Protein AF-B2TH58-F1 (afdb_monomer_lite)

Structure (mmCIF, N/CA/C/O backbone):
data_AF-B2TH58-F1
#
_entry.id   AF-B2TH58-F1
#
loop_
_atom_site.group_PDB
_atom_site.id
_atom_site.type_symbol
_atom_site.label_atom_id
_atom_site.label_alt_id
_atom_site.label_comp_id
_atom_site.label_asym_id
_atom_site.label_entity_id
_atom_site.label_seq_id
_atom_site.pdbx_PDB_ins_code
_atom_site.Cartn_x
_atom_site.Cartn_y
_atom_site.Cartn_z
_atom_site.occupancy
_atom_site.B_iso_or_equiv
_atom_site.auth_seq_id
_atom_site.auth_comp_id
_atom_site.auth_asym_id
_atom_site.auth_atom_id
_atom_site.pdbx_PDB_model_num
ATOM 1 N N . MET A 1 1 ? -13.893 -0.355 -0.386 1.00 67.88 1 MET A N 1
ATOM 2 C CA . MET A 1 1 ? -15.081 -0.091 0.463 1.00 67.88 1 MET A CA 1
ATOM 3 C C . MET A 1 1 ? -15.140 1.405 0.745 1.00 67.88 1 MET A C 1
ATOM 5 O O . MET A 1 1 ? -14.102 2.046 0.667 1.00 67.88 1 MET A O 1
ATOM 9 N N . CYS A 1 2 ? -16.317 1.979 1.006 1.00 90.00 2 CYS A N 1
ATOM 10 C CA . CYS A 1 2 ? -16.433 3.413 1.300 1.00 90.00 2 CYS A CA 1
ATOM 11 C C . CYS A 1 2 ? -16.198 3.707 2.792 1.00 90.00 2 CYS A C 1
ATOM 13 O O . CYS A 1 2 ? -16.324 2.813 3.634 1.00 90.00 2 CYS A O 1
ATOM 15 N N . SER A 1 3 ? -15.904 4.972 3.120 1.00 94.12 3 SER A N 1
ATOM 16 C CA . SER A 1 3 ? -15.641 5.428 4.496 1.00 94.12 3 SER A CA 1
ATOM 17 C C . SER A 1 3 ? -16.736 4.996 5.482 1.00 94.12 3 SER A C 1
ATOM 19 O O . SER A 1 3 ? -16.442 4.468 6.552 1.00 94.12 3 SER A O 1
ATOM 21 N N . ARG A 1 4 ? -18.012 5.084 5.081 1.00 95.88 4 ARG A N 1
ATOM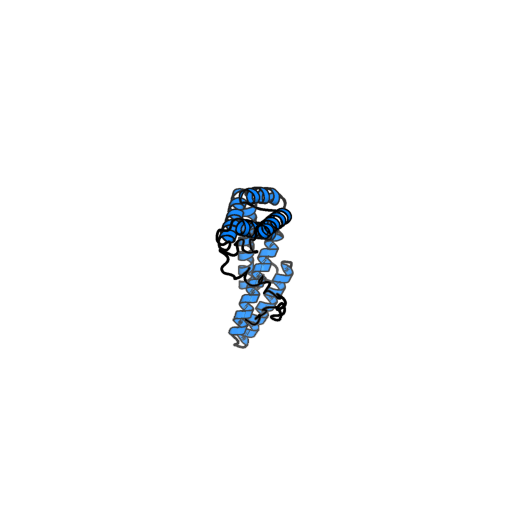 22 C CA . ARG A 1 4 ? -19.157 4.684 5.915 1.00 95.88 4 ARG A CA 1
ATOM 23 C C . ARG A 1 4 ? -19.134 3.206 6.325 1.00 95.88 4 ARG A C 1
ATOM 25 O O . ARG A 1 4 ? -19.472 2.896 7.464 1.00 95.88 4 ARG A O 1
ATOM 32 N N . THR A 1 5 ? -18.759 2.296 5.424 1.00 97.06 5 THR A N 1
ATOM 33 C CA . THR A 1 5 ? -18.669 0.857 5.736 1.00 97.06 5 THR A CA 1
ATOM 34 C C . THR A 1 5 ? -17.578 0.597 6.768 1.00 97.06 5 THR A C 1
ATOM 36 O O . THR A 1 5 ? -17.797 -0.140 7.727 1.00 97.06 5 THR A O 1
ATOM 39 N N . HIS A 1 6 ? -16.422 1.243 6.608 1.00 97.94 6 HIS A N 1
ATOM 40 C CA . HIS A 1 6 ? -15.334 1.152 7.574 1.00 97.94 6 HIS A CA 1
ATOM 41 C C . HIS A 1 6 ? -15.733 1.730 8.936 1.00 97.94 6 HIS A C 1
ATOM 43 O O . HIS A 1 6 ? -15.523 1.073 9.951 1.00 97.94 6 HIS A O 1
ATOM 49 N N . ALA A 1 7 ? -16.401 2.885 8.966 1.00 97.94 7 ALA A N 1
ATOM 50 C CA . ALA A 1 7 ? -16.899 3.482 10.203 1.00 97.94 7 ALA A CA 1
ATOM 51 C C . ALA A 1 7 ? -17.889 2.568 10.950 1.00 97.94 7 ALA A C 1
ATOM 53 O O . ALA A 1 7 ? -17.806 2.423 12.169 1.00 97.94 7 ALA A O 1
ATOM 54 N N . LEU A 1 8 ? -18.795 1.901 10.223 1.00 98.06 8 LEU A N 1
ATOM 55 C CA . LEU A 1 8 ? -19.714 0.925 10.813 1.00 98.06 8 LEU A CA 1
ATOM 56 C C . LEU A 1 8 ? -18.962 -0.262 11.426 1.00 98.06 8 LEU A C 1
ATOM 58 O O . LEU A 1 8 ? -19.222 -0.620 12.573 1.00 98.06 8 LEU A O 1
ATOM 62 N N . ASN A 1 9 ? -18.010 -0.843 10.694 1.00 98.31 9 ASN A N 1
ATOM 63 C CA . ASN A 1 9 ? -17.230 -1.976 11.193 1.00 98.31 9 ASN A CA 1
ATOM 64 C C . ASN A 1 9 ? -16.378 -1.590 12.410 1.00 98.31 9 ASN A C 1
ATOM 66 O O . ASN A 1 9 ? -16.341 -2.340 13.382 1.00 98.31 9 ASN A O 1
ATOM 70 N N . ALA A 1 10 ? -15.767 -0.402 12.409 1.00 98.38 10 ALA A N 1
ATOM 71 C CA . ALA A 1 10 ? -15.038 0.114 13.567 1.00 98.38 10 ALA A CA 1
ATOM 72 C C . ALA A 1 10 ? -15.939 0.182 14.808 1.00 98.38 10 ALA A C 1
ATOM 74 O O . ALA A 1 10 ? -15.552 -0.256 15.893 1.00 98.38 10 ALA A O 1
ATOM 75 N N . ARG A 1 11 ? -17.179 0.660 14.639 1.00 98.25 11 ARG A N 1
ATOM 76 C CA . ARG A 1 11 ? -18.151 0.765 15.732 1.00 98.25 11 ARG A CA 1
ATOM 77 C C . ARG A 1 11 ? -18.580 -0.600 16.266 1.00 98.25 11 ARG A C 1
ATOM 79 O O . ARG A 1 11 ? -18.661 -0.774 17.481 1.00 98.25 11 ARG A O 1
ATOM 86 N N . VAL A 1 12 ? -18.813 -1.568 15.377 1.00 98.38 12 VAL A N 1
ATOM 87 C CA . VAL A 1 12 ? -19.129 -2.957 15.750 1.00 98.38 12 VAL A CA 1
ATOM 88 C C . VAL A 1 12 ? -17.989 -3.568 16.563 1.00 98.38 12 VAL A C 1
ATOM 90 O O . VAL A 1 12 ? -18.228 -4.109 17.642 1.00 98.38 12 VAL A O 1
ATOM 93 N N . GLN A 1 13 ? -16.748 -3.428 16.097 1.00 98.44 13 GLN A N 1
ATOM 94 C CA . GLN A 1 13 ? -15.589 -3.980 16.797 1.00 98.44 13 GLN A CA 1
ATOM 95 C C . GLN A 1 13 ? -15.354 -3.308 18.151 1.00 98.44 13 GLN A C 1
ATOM 97 O O . GLN A 1 13 ? -15.046 -3.983 19.129 1.00 98.44 13 GLN A O 1
ATOM 102 N N . TRP A 1 14 ? -15.604 -2.003 18.264 1.00 98.44 14 TRP A N 1
ATOM 103 C CA . TRP A 1 14 ? -15.532 -1.300 19.546 1.00 98.44 14 TRP A CA 1
ATOM 104 C C . TRP A 1 14 ? -16.589 -1.764 20.556 1.00 98.44 14 TRP A C 1
ATOM 106 O O . TRP A 1 14 ? -16.320 -1.865 21.757 1.00 98.44 14 TRP A O 1
ATOM 116 N N . ALA A 1 15 ? -17.799 -2.075 20.085 1.00 98.31 15 ALA A N 1
ATOM 117 C CA . ALA A 1 15 ? -18.826 -2.665 20.935 1.00 98.31 15 ALA A CA 1
ATOM 118 C C . ALA A 1 15 ? -18.387 -4.049 21.445 1.00 98.31 15 ALA A C 1
ATOM 120 O O . ALA A 1 15 ? -18.476 -4.312 22.644 1.00 98.31 15 ALA A O 1
ATOM 121 N N . LEU A 1 16 ? -17.836 -4.897 20.568 1.00 98.50 16 LEU A N 1
ATOM 122 C CA . LEU A 1 16 ? -17.297 -6.210 20.945 1.00 98.50 16 LEU A CA 1
ATOM 123 C C . LEU A 1 16 ? -16.110 -6.103 21.912 1.00 98.50 16 LEU A C 1
ATOM 125 O O . LEU A 1 16 ? -16.041 -6.867 22.872 1.00 98.50 16 LEU A O 1
ATOM 129 N N . TYR A 1 17 ? -15.224 -5.128 21.708 1.00 98.44 17 TYR A N 1
ATOM 130 C CA . TYR A 1 17 ? -14.150 -4.783 22.640 1.00 98.44 17 TYR A CA 1
ATOM 131 C C . TYR A 1 17 ? -14.698 -4.474 24.038 1.00 98.44 17 TYR A C 1
ATOM 133 O O . TYR A 1 17 ? -14.240 -5.043 25.026 1.00 98.44 17 TYR A O 1
ATOM 141 N N . THR A 1 18 ? -15.731 -3.632 24.120 1.00 98.06 18 THR A N 1
ATOM 142 C CA . THR A 1 18 ? -16.350 -3.252 25.399 1.00 98.06 18 THR A CA 1
ATOM 143 C C . THR A 1 18 ? -16.979 -4.462 26.099 1.00 98.06 18 THR A C 1
ATOM 145 O O . THR A 1 18 ? -16.820 -4.627 27.306 1.00 98.06 18 THR A O 1
ATOM 148 N N . VAL A 1 19 ? -17.652 -5.342 25.348 1.00 98.50 19 VAL A N 1
ATOM 149 C CA . VAL A 1 19 ? -18.230 -6.586 25.887 1.00 98.50 19 VAL A CA 1
ATOM 150 C C . VAL A 1 19 ? -17.141 -7.513 26.430 1.00 98.50 19 VAL A C 1
ATOM 152 O O . VAL A 1 19 ? -17.271 -8.005 27.549 1.00 98.50 19 VAL A O 1
ATOM 155 N N . ALA A 1 20 ? -16.062 -7.726 25.674 1.00 98.25 20 ALA A N 1
ATOM 156 C CA . ALA A 1 20 ? -14.950 -8.580 26.089 1.00 98.25 20 ALA A CA 1
ATOM 157 C C . ALA A 1 20 ? -14.253 -8.046 27.351 1.00 98.25 20 ALA A C 1
ATOM 159 O O . ALA A 1 20 ? -13.986 -8.814 28.276 1.00 98.25 20 ALA A O 1
ATOM 160 N N . LEU A 1 21 ? -14.054 -6.725 27.439 1.00 97.75 21 LEU A N 1
ATOM 161 C CA . LEU A 1 21 ? -13.520 -6.082 28.641 1.00 97.75 21 LEU A CA 1
ATOM 162 C C . LEU A 1 21 ? -14.389 -6.337 29.874 1.00 97.75 21 LEU A C 1
ATOM 164 O O . LEU A 1 21 ? -13.865 -6.699 30.925 1.00 97.75 21 LEU A O 1
ATOM 168 N N . VAL A 1 22 ? -15.709 -6.164 29.753 1.00 98.19 22 VAL A N 1
ATOM 169 C CA . VAL A 1 22 ? -16.650 -6.394 30.862 1.00 98.19 22 VAL A CA 1
ATOM 170 C C . VAL A 1 22 ? -16.694 -7.871 31.259 1.00 98.19 22 VAL A C 1
ATOM 172 O O . VAL A 1 22 ? -16.818 -8.183 32.441 1.00 98.19 22 VAL A O 1
ATOM 175 N N . ALA A 1 23 ? -16.547 -8.782 30.295 1.00 97.94 23 ALA A N 1
ATOM 176 C CA . ALA A 1 23 ? -16.456 -10.219 30.541 1.00 97.94 23 ALA A CA 1
ATOM 177 C C . ALA A 1 23 ? -15.111 -10.658 31.161 1.00 97.94 23 ALA A C 1
ATOM 179 O O . ALA A 1 23 ? -14.982 -11.809 31.572 1.00 97.94 23 ALA A O 1
ATOM 180 N N . GLY A 1 24 ? -14.117 -9.766 31.235 1.00 98.06 24 GLY A N 1
ATOM 181 C CA . GLY A 1 24 ? -12.776 -10.068 31.740 1.00 98.06 24 GLY A CA 1
ATOM 182 C C . GLY A 1 24 ? -11.871 -10.803 30.743 1.00 98.06 24 GLY A C 1
ATOM 183 O O . GLY A 1 24 ? -10.778 -11.224 31.120 1.00 98.06 24 GLY A O 1
ATOM 184 N N . ASP A 1 25 ? -12.285 -10.937 29.480 1.00 98.06 25 ASP A N 1
ATOM 185 C CA . ASP A 1 25 ? -11.488 -11.558 28.419 1.00 98.06 25 ASP A CA 1
ATOM 186 C C . ASP A 1 25 ? -10.569 -10.516 27.764 1.00 98.06 25 ASP A C 1
ATOM 188 O O . ASP A 1 25 ? -10.913 -9.852 26.783 1.00 98.06 25 ASP A O 1
ATOM 192 N N . GLN A 1 26 ? -9.380 -10.355 28.348 1.00 97.62 26 GLN A N 1
ATOM 193 C CA . GLN A 1 26 ? -8.392 -9.364 27.912 1.00 97.62 26 GLN A CA 1
ATOM 194 C C . GLN A 1 26 ? -7.840 -9.644 26.510 1.00 97.62 26 GLN A C 1
ATOM 196 O O . GLN A 1 26 ? -7.579 -8.707 25.757 1.00 97.62 26 GLN A O 1
ATOM 201 N N . LEU A 1 27 ? -7.676 -10.920 26.141 1.00 97.69 27 LEU A N 1
ATOM 202 C CA . LEU A 1 27 ? -7.143 -11.284 24.830 1.00 97.69 27 LEU A CA 1
ATOM 203 C C . LEU A 1 27 ? -8.151 -10.932 23.734 1.00 97.69 27 LEU A C 1
ATOM 205 O O . LEU A 1 27 ? -7.795 -10.272 22.758 1.00 97.69 27 LEU A O 1
ATOM 209 N N . ALA A 1 28 ? -9.418 -11.315 23.921 1.00 97.44 28 ALA A N 1
ATOM 210 C CA . ALA A 1 28 ? -10.468 -10.951 22.982 1.00 97.44 28 ALA A CA 1
ATOM 211 C C . ALA A 1 28 ? -10.652 -9.430 22.912 1.00 97.44 28 ALA A C 1
ATOM 213 O O . ALA A 1 28 ? -10.801 -8.890 21.817 1.00 97.44 28 ALA A O 1
ATOM 214 N N . ALA A 1 29 ? -10.598 -8.728 24.049 1.00 98.19 29 ALA A N 1
ATOM 215 C CA . ALA A 1 29 ? -10.683 -7.273 24.075 1.00 98.19 29 ALA A CA 1
ATOM 216 C C . ALA A 1 29 ? -9.586 -6.629 23.214 1.00 98.19 29 ALA A C 1
ATOM 218 O O . ALA A 1 29 ? -9.886 -5.822 22.333 1.00 98.19 29 ALA A O 1
ATOM 219 N N . GLU A 1 30 ? -8.330 -7.027 23.401 1.00 98.06 30 GLU A N 1
ATOM 220 C CA . GLU A 1 30 ? -7.213 -6.451 22.656 1.00 98.06 30 GLU A CA 1
ATOM 221 C C . GLU A 1 30 ? -7.330 -6.703 21.146 1.00 98.06 30 GLU A C 1
ATOM 223 O O . GLU A 1 30 ? -7.206 -5.765 20.355 1.00 98.06 30 GLU A O 1
ATOM 228 N N . CYS A 1 31 ? -7.678 -7.926 20.729 1.00 98.12 31 CYS A N 1
ATOM 229 C CA . CYS A 1 31 ? -7.923 -8.224 19.316 1.00 98.12 31 CYS A CA 1
ATOM 230 C C . CYS A 1 31 ? -9.015 -7.319 18.718 1.00 98.12 31 CYS A C 1
ATOM 232 O O . CYS A 1 31 ? -8.834 -6.754 17.638 1.00 98.12 31 CYS A O 1
ATOM 234 N N . ARG A 1 32 ? -10.130 -7.121 19.433 1.00 98.06 32 ARG A N 1
ATOM 235 C CA . ARG A 1 32 ? -11.242 -6.272 18.972 1.00 98.06 32 ARG A CA 1
ATOM 236 C C . ARG A 1 32 ? -10.872 -4.794 18.925 1.00 98.06 32 ARG A C 1
ATOM 238 O O . ARG A 1 32 ? -11.310 -4.087 18.020 1.00 98.06 32 ARG A O 1
ATOM 245 N N . ARG A 1 33 ? -10.038 -4.325 19.855 1.00 98.31 33 ARG A N 1
ATOM 246 C CA . ARG A 1 33 ? -9.508 -2.956 19.852 1.00 98.31 33 ARG A CA 1
ATOM 247 C C . ARG A 1 33 ? -8.639 -2.702 18.620 1.00 98.31 33 ARG A C 1
ATOM 249 O O . ARG A 1 33 ? -8.804 -1.676 17.962 1.00 98.31 33 ARG A O 1
ATOM 256 N N . VAL A 1 34 ? -7.756 -3.643 18.284 1.00 98.38 34 VAL A N 1
ATOM 257 C CA . VAL A 1 34 ? -6.907 -3.567 17.083 1.00 98.38 34 VAL A CA 1
ATOM 258 C C . VAL A 1 34 ? -7.760 -3.532 15.813 1.00 98.38 34 VAL A C 1
ATOM 260 O O . VAL A 1 34 ? -7.561 -2.655 14.972 1.00 98.38 34 VAL A O 1
ATOM 263 N N . GLU A 1 35 ? -8.756 -4.414 15.692 1.00 98.38 35 GLU A N 1
ATOM 264 C CA . GLU A 1 35 ? -9.674 -4.423 14.543 1.00 98.38 35 GLU A CA 1
ATOM 265 C C . GLU A 1 35 ? -10.491 -3.123 14.435 1.00 98.38 35 GLU A C 1
ATOM 267 O O . GLU A 1 35 ? -10.660 -2.580 13.339 1.00 98.38 35 GLU A O 1
ATOM 272 N N . ALA A 1 36 ? -10.972 -2.586 15.562 1.00 98.50 36 ALA A N 1
ATOM 273 C CA . ALA A 1 36 ? -11.708 -1.324 15.592 1.00 98.50 36 ALA A CA 1
ATOM 274 C C . ALA A 1 36 ? -10.849 -0.156 15.089 1.00 98.50 36 ALA A C 1
ATOM 276 O O . ALA A 1 36 ? -11.296 0.621 14.242 1.00 98.50 36 ALA A O 1
ATOM 277 N N . ASN A 1 37 ? -9.600 -0.077 15.555 1.00 98.56 37 ASN A N 1
ATOM 278 C CA . ASN A 1 37 ? -8.648 0.938 15.117 1.00 98.56 37 ASN A CA 1
ATOM 279 C C . ASN A 1 37 ? -8.320 0.800 13.628 1.00 98.56 37 ASN A C 1
ATOM 281 O O . ASN A 1 37 ? -8.366 1.794 12.909 1.00 98.56 37 ASN A O 1
ATOM 285 N N . TRP A 1 38 ? -8.068 -0.418 13.142 1.00 98.44 38 TRP A N 1
ATOM 286 C CA . TRP A 1 38 ? -7.802 -0.667 11.723 1.00 98.44 38 TRP A CA 1
ATOM 287 C C . TRP A 1 38 ? -8.954 -0.183 10.833 1.00 98.44 38 TRP A C 1
ATOM 289 O O . TRP A 1 38 ? -8.748 0.450 9.796 1.00 98.44 38 TRP A O 1
ATOM 299 N N . HIS A 1 39 ? -10.199 -0.431 11.238 1.00 98.56 39 HIS A N 1
ATOM 300 C CA . HIS A 1 39 ? -11.354 0.077 10.507 1.00 98.56 39 HIS A CA 1
ATOM 301 C C . HIS A 1 39 ? -11.506 1.603 10.607 1.00 98.56 39 HIS A C 1
ATOM 303 O O . HIS A 1 39 ? -11.842 2.230 9.604 1.00 98.56 39 HIS A O 1
ATOM 309 N N . ALA A 1 40 ? -11.238 2.219 11.762 1.00 98.50 40 ALA A N 1
ATOM 310 C CA . ALA A 1 40 ? -11.274 3.677 11.899 1.00 98.50 40 ALA A CA 1
ATOM 311 C C . ALA A 1 40 ? -10.216 4.360 11.014 1.00 98.50 40 ALA A C 1
ATOM 313 O O . ALA A 1 40 ? -10.545 5.317 10.313 1.00 98.50 40 ALA A O 1
ATOM 314 N N . GLN A 1 41 ? -8.998 3.808 10.955 1.00 98.50 41 GLN A N 1
ATOM 315 C CA . GLN A 1 41 ? -7.936 4.264 10.049 1.00 98.50 41 GLN A CA 1
ATOM 316 C C . GLN A 1 41 ? -8.385 4.196 8.587 1.00 98.50 41 GLN A C 1
ATOM 318 O O . GLN A 1 41 ? -8.353 5.199 7.882 1.00 98.50 41 GLN A O 1
ATOM 323 N N . ASN A 1 42 ? -8.900 3.044 8.143 1.00 98.12 42 ASN A N 1
ATOM 324 C CA . ASN A 1 42 ? -9.386 2.886 6.768 1.00 98.12 42 ASN A CA 1
ATOM 325 C C . ASN A 1 42 ? -10.563 3.812 6.430 1.00 98.12 42 ASN A C 1
ATOM 327 O O . ASN A 1 42 ? -10.734 4.201 5.274 1.00 98.12 42 ASN A O 1
ATOM 331 N N . SER A 1 43 ? -11.394 4.164 7.415 1.00 98.19 43 SER A N 1
ATOM 332 C CA . SER A 1 43 ? -12.438 5.171 7.230 1.00 98.19 43 SER A CA 1
ATOM 333 C C . SER A 1 43 ? -11.834 6.560 7.003 1.00 98.19 43 SER A C 1
ATOM 335 O O . SER A 1 43 ? -12.281 7.243 6.084 1.00 98.19 43 SER A O 1
ATOM 337 N N . GLY A 1 44 ? -10.807 6.949 7.768 1.00 98.06 44 GLY A N 1
ATOM 338 C CA . GLY A 1 44 ? -10.074 8.210 7.581 1.00 98.06 44 GLY A CA 1
ATOM 339 C C . GLY A 1 44 ? -9.405 8.287 6.212 1.00 98.06 44 GLY A C 1
ATOM 340 O O . GLY A 1 44 ? -9.641 9.228 5.455 1.00 98.06 44 GLY A O 1
ATOM 341 N N . ASP A 1 45 ? -8.682 7.232 5.839 1.00 96.88 45 ASP A N 1
ATOM 342 C CA . ASP A 1 45 ? -8.039 7.086 4.530 1.00 96.88 45 ASP A CA 1
ATOM 343 C C . ASP A 1 45 ? -9.032 7.199 3.368 1.00 96.88 45 ASP A C 1
ATOM 345 O O . ASP A 1 45 ? -8.777 7.884 2.374 1.00 96.88 45 ASP A O 1
ATOM 349 N N . ALA A 1 46 ? -10.172 6.510 3.467 1.00 96.12 46 ALA A N 1
ATOM 350 C CA . ALA A 1 46 ? -11.201 6.539 2.435 1.00 96.12 46 ALA A CA 1
ATOM 351 C C . ALA A 1 46 ? -11.855 7.924 2.317 1.00 96.12 46 ALA A C 1
ATOM 353 O O . ALA A 1 46 ? -12.145 8.362 1.205 1.00 96.12 46 ALA A O 1
ATOM 354 N N . SER A 1 47 ? -12.069 8.606 3.443 1.00 96.94 47 SER A N 1
ATOM 355 C CA . SER A 1 47 ? -12.573 9.981 3.492 1.00 96.94 47 SER A CA 1
ATOM 356 C C . SER A 1 47 ? -11.596 10.966 2.839 1.00 96.94 47 SER A C 1
ATOM 358 O O . SER A 1 47 ? -12.005 11.737 1.974 1.00 96.94 47 SER A O 1
ATOM 360 N N . ALA A 1 48 ? -10.297 10.869 3.140 1.00 96.19 48 ALA A N 1
ATOM 361 C CA . ALA A 1 48 ? -9.263 11.697 2.513 1.00 96.19 48 ALA A CA 1
ATOM 362 C C . ALA A 1 48 ? -9.204 11.498 0.988 1.00 96.19 48 ALA A C 1
ATOM 364 O O . ALA A 1 48 ? -9.217 12.466 0.232 1.00 96.19 48 ALA A O 1
ATOM 365 N N . ARG A 1 49 ? -9.241 10.245 0.511 1.00 92.31 49 ARG A N 1
ATOM 366 C CA . ARG A 1 49 ? -9.282 9.935 -0.935 1.00 92.31 49 ARG A CA 1
ATOM 367 C C . ARG A 1 49 ? -10.542 10.454 -1.631 1.00 92.31 49 ARG A C 1
ATOM 369 O O . ARG A 1 49 ? -10.498 10.750 -2.819 1.00 92.31 49 ARG A O 1
ATOM 376 N N . ALA A 1 50 ? -11.659 10.531 -0.911 1.00 93.44 50 ALA A N 1
ATOM 377 C CA . ALA A 1 50 ? -12.907 11.103 -1.407 1.00 93.44 50 ALA A CA 1
ATOM 378 C C . ALA A 1 50 ? -12.960 12.637 -1.270 1.00 93.44 50 ALA A C 1
ATOM 380 O O . ALA A 1 50 ? -13.953 13.235 -1.678 1.00 93.44 50 ALA A O 1
ATOM 381 N N . ASN A 1 51 ? -11.917 13.261 -0.703 1.00 91.88 51 ASN A N 1
ATOM 382 C CA . ASN A 1 51 ? -11.883 14.676 -0.335 1.00 91.88 51 ASN A CA 1
ATOM 383 C C . ASN A 1 51 ? -13.075 15.086 0.560 1.00 91.88 51 ASN A C 1
ATOM 385 O O . ASN A 1 51 ? -13.630 16.177 0.433 1.00 91.88 51 ASN A O 1
ATOM 389 N N . ASP A 1 52 ? -13.488 14.180 1.448 1.00 94.56 52 ASP A N 1
ATOM 390 C CA . ASP A 1 52 ? -14.565 14.371 2.414 1.00 94.56 52 ASP A CA 1
ATOM 391 C C . ASP A 1 52 ? -13.967 14.490 3.817 1.00 94.56 52 ASP A C 1
ATOM 393 O O . ASP A 1 52 ? -13.543 13.502 4.414 1.00 94.56 52 ASP A O 1
ATOM 397 N N . ASN A 1 53 ? -13.936 15.709 4.352 1.00 93.38 53 ASN A N 1
ATOM 398 C CA . ASN A 1 53 ? -13.381 15.997 5.674 1.00 93.38 53 ASN A CA 1
ATOM 399 C C . ASN A 1 53 ? -14.368 15.749 6.826 1.00 93.38 53 ASN A C 1
ATOM 401 O O . ASN A 1 53 ? -14.058 16.068 7.977 1.00 93.38 53 ASN A O 1
ATOM 405 N N . SER A 1 54 ? -15.558 15.213 6.543 1.00 95.19 54 SER A N 1
ATOM 406 C CA . SER A 1 54 ? -16.562 14.978 7.570 1.00 95.19 54 SER A CA 1
ATOM 407 C C . SER A 1 54 ? -16.253 13.707 8.367 1.00 95.19 54 SER A C 1
ATOM 409 O O . SER A 1 54 ? -16.214 12.593 7.841 1.00 95.19 54 SER A O 1
ATOM 411 N N . LEU A 1 55 ? -16.045 13.871 9.679 1.00 96.19 55 LEU A N 1
ATOM 412 C CA . LEU A 1 55 ? -15.939 12.742 10.601 1.00 96.19 55 LEU A CA 1
ATOM 413 C C . LEU A 1 55 ? -17.283 11.993 10.623 1.00 96.19 55 LEU A C 1
ATOM 415 O O . LEU A 1 55 ? -18.308 12.602 10.955 1.00 96.19 55 LEU A O 1
ATOM 419 N N . PRO A 1 56 ? -17.316 10.679 10.332 1.00 96.44 56 PRO A N 1
ATOM 420 C CA . PRO A 1 56 ? -18.558 9.924 10.375 1.00 96.44 56 PRO A CA 1
ATOM 421 C C . PRO A 1 56 ? -19.193 9.964 11.769 1.00 96.44 56 PRO A C 1
ATOM 423 O O . PRO A 1 56 ? -18.536 9.685 12.773 1.00 96.44 56 PRO A O 1
ATOM 426 N N . CYS A 1 57 ? -20.503 10.214 11.835 1.00 95.44 57 CYS A N 1
ATOM 427 C CA . CYS A 1 57 ? -21.243 10.251 13.103 1.00 95.44 57 CYS A CA 1
ATOM 428 C C . CYS A 1 57 ? -21.130 8.945 13.912 1.00 95.44 57 CYS A C 1
ATOM 430 O O . CYS A 1 57 ? -21.199 8.965 15.136 1.00 95.44 57 CYS A O 1
ATOM 432 N N . LEU A 1 58 ? -20.894 7.820 13.227 1.00 96.06 58 LEU A N 1
ATOM 433 C CA . LEU A 1 58 ? -20.658 6.503 13.828 1.00 96.06 58 LEU A CA 1
ATOM 434 C C . LEU A 1 58 ? -19.369 6.423 14.658 1.00 96.06 58 LEU A C 1
ATOM 436 O O . LEU A 1 58 ? -19.226 5.487 15.437 1.00 96.06 58 LEU A O 1
ATOM 440 N N . LEU A 1 59 ? -18.430 7.351 14.458 1.00 97.44 59 LEU A N 1
ATOM 441 C CA . LEU A 1 59 ? -17.159 7.420 15.183 1.00 97.44 59 LEU A CA 1
ATOM 442 C C . LEU A 1 59 ? -17.119 8.594 16.166 1.00 97.44 59 LEU A C 1
ATOM 444 O O . LEU A 1 59 ? -16.360 8.552 17.128 1.00 97.44 59 LEU A O 1
ATOM 448 N N . SER A 1 60 ? -17.931 9.633 15.942 1.00 95.56 60 SER A N 1
ATOM 449 C CA . SER A 1 60 ? -17.861 10.888 16.703 1.00 95.56 60 SER A CA 1
ATOM 450 C C . SER A 1 60 ? -18.153 10.749 18.197 1.00 95.56 60 SER A C 1
ATOM 452 O O . SER A 1 60 ? -17.675 11.556 18.988 1.00 95.56 60 SER A O 1
ATOM 454 N N . ASP A 1 61 ? -18.923 9.736 18.592 1.00 94.62 61 ASP A N 1
ATOM 455 C CA . ASP A 1 61 ? -19.285 9.473 19.986 1.00 94.62 61 ASP A CA 1
ATOM 456 C C . ASP A 1 61 ? -18.280 8.560 20.713 1.00 94.62 61 ASP A C 1
ATOM 458 O O . ASP 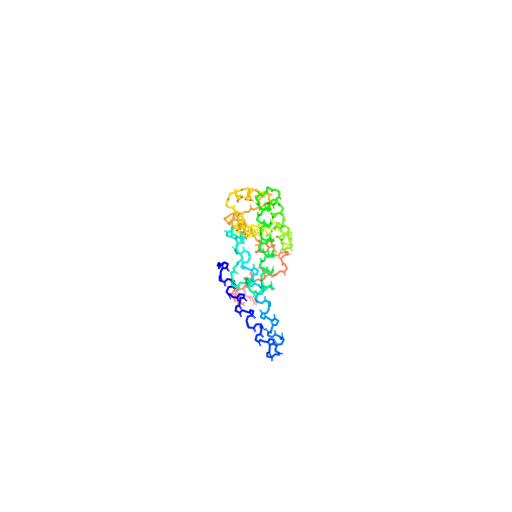A 1 61 ? -18.429 8.304 21.909 1.00 94.62 61 ASP A O 1
ATOM 462 N N . VAL A 1 62 ? -17.237 8.090 20.019 1.00 97.56 62 VAL A N 1
ATOM 463 C CA . VAL A 1 62 ? -16.137 7.302 20.586 1.00 97.56 62 VAL A CA 1
ATOM 464 C C . VAL A 1 62 ? -14.824 8.063 20.392 1.00 97.56 62 VAL A C 1
ATOM 466 O O . VAL A 1 62 ? -14.188 7.908 19.348 1.00 97.56 62 VAL A O 1
ATOM 469 N N . PRO A 1 63 ? -14.365 8.844 21.390 1.00 97.88 63 PRO A N 1
ATOM 470 C CA . PRO A 1 63 ? -13.188 9.704 21.246 1.00 97.88 63 PRO A CA 1
ATOM 471 C C . PRO A 1 63 ? -11.942 8.979 20.722 1.00 97.88 63 PRO A C 1
ATOM 473 O O . PRO A 1 63 ? -11.267 9.494 19.840 1.00 97.88 63 PRO A O 1
ATOM 476 N N . ALA A 1 64 ? -11.697 7.748 21.183 1.00 97.44 64 ALA A N 1
ATOM 477 C CA . ALA A 1 64 ? -10.560 6.944 20.736 1.00 97.44 64 ALA A CA 1
ATOM 478 C C . ALA A 1 64 ? -10.603 6.614 19.231 1.00 97.44 64 ALA A C 1
ATOM 480 O O . ALA A 1 64 ? -9.581 6.670 18.557 1.00 97.44 64 ALA A O 1
ATOM 481 N N . LEU A 1 65 ? -11.780 6.295 18.679 1.00 98.38 65 LEU A N 1
ATOM 482 C CA . LEU A 1 65 ? -11.909 6.023 17.244 1.00 98.38 65 LEU A CA 1
ATOM 483 C C . LEU A 1 65 ? -11.900 7.309 16.419 1.00 98.38 65 LEU A C 1
ATOM 485 O O . LEU A 1 65 ? -11.373 7.313 15.309 1.00 98.38 65 LEU A O 1
ATOM 489 N N . ALA A 1 66 ? -12.476 8.390 16.951 1.00 98.38 66 ALA A N 1
ATOM 490 C CA . ALA A 1 66 ? -12.446 9.700 16.313 1.00 98.38 66 ALA A CA 1
ATOM 491 C C . ALA A 1 66 ? -11.007 10.216 16.156 1.00 98.38 66 ALA A C 1
ATOM 493 O O . ALA A 1 66 ? -10.653 10.694 15.083 1.00 98.38 66 ALA A O 1
ATOM 494 N N . GLU A 1 67 ? -10.169 10.068 17.183 1.00 98.44 67 GLU A N 1
ATOM 495 C CA . GLU A 1 67 ? -8.751 10.440 17.139 1.00 98.44 67 GLU A CA 1
ATOM 496 C C . GLU A 1 67 ? -7.982 9.621 16.093 1.00 98.44 67 GLU A C 1
ATOM 498 O O . GLU A 1 67 ? -7.291 10.184 15.243 1.00 98.44 67 GLU A O 1
ATOM 503 N N . VAL A 1 68 ? -8.171 8.296 16.085 1.00 98.44 68 VAL A N 1
ATOM 504 C CA . VAL A 1 68 ? -7.557 7.400 15.091 1.00 98.44 68 VAL A CA 1
ATOM 505 C C . VAL A 1 68 ? -7.967 7.779 13.664 1.00 98.44 68 VAL A C 1
ATOM 507 O O . VAL A 1 68 ? -7.128 7.806 12.763 1.00 98.44 68 VAL A O 1
ATOM 510 N N . TRP A 1 69 ? -9.246 8.100 13.453 1.00 98.50 69 TRP A N 1
ATOM 511 C CA . TRP A 1 69 ? -9.746 8.566 12.162 1.00 98.50 69 TRP A CA 1
ATOM 512 C C . TRP A 1 69 ? -9.104 9.896 11.749 1.00 98.50 69 TRP A C 1
ATOM 514 O O . TRP A 1 69 ? -8.666 10.026 10.609 1.00 98.50 69 TRP A O 1
ATOM 524 N N . GLN A 1 70 ? -9.028 10.871 12.663 1.00 98.31 70 GLN A N 1
ATOM 525 C CA . GLN A 1 70 ? -8.473 12.202 12.387 1.00 98.31 70 GLN A CA 1
ATOM 526 C C . GLN A 1 70 ? -7.002 12.122 11.997 1.00 98.31 70 GLN A C 1
ATOM 528 O O . GLN A 1 70 ? -6.584 12.777 11.044 1.00 98.31 70 GLN A O 1
ATOM 533 N N . HIS A 1 71 ? -6.240 11.295 12.711 1.00 98.31 71 HIS A N 1
ATOM 534 C CA . HIS A 1 71 ? -4.837 11.063 12.415 1.00 98.31 71 HIS A CA 1
ATOM 535 C C . HIS A 1 71 ? -4.657 10.446 11.024 1.00 98.31 71 HIS A C 1
ATOM 537 O O . HIS A 1 71 ? -3.963 11.026 10.194 1.00 98.31 71 HIS A O 1
ATOM 543 N N . ALA A 1 72 ? -5.366 9.350 10.725 1.00 97.94 72 ALA A N 1
ATOM 544 C CA . ALA A 1 72 ? -5.287 8.696 9.418 1.00 97.94 72 ALA A CA 1
ATOM 545 C C . ALA A 1 72 ? -5.718 9.626 8.271 1.00 97.94 72 ALA A C 1
ATOM 547 O O . ALA A 1 72 ? -5.052 9.703 7.240 1.00 97.94 72 ALA A O 1
ATOM 548 N N . TYR A 1 73 ? -6.797 10.394 8.461 1.00 98.06 73 TYR A N 1
ATOM 549 C CA . TYR A 1 73 ? -7.229 11.401 7.493 1.00 98.06 73 TYR A CA 1
ATOM 550 C C . TYR A 1 73 ? -6.124 12.436 7.228 1.00 98.06 73 TYR A C 1
ATOM 552 O O . TYR A 1 73 ? -5.814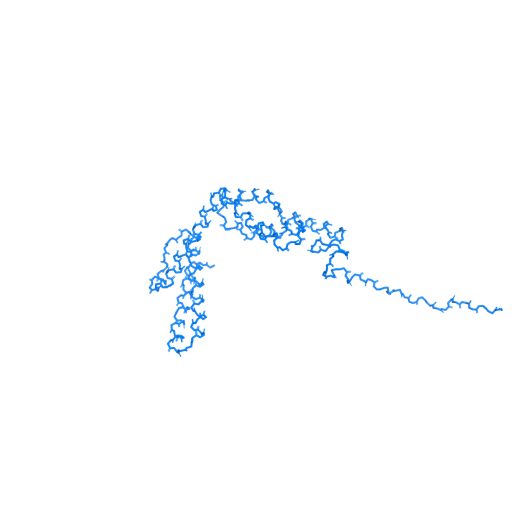 12.721 6.072 1.00 98.06 73 TYR A O 1
ATOM 560 N N . ALA A 1 74 ? -5.517 12.987 8.284 1.00 97.69 74 ALA A N 1
ATOM 561 C CA . ALA A 1 74 ? -4.475 14.002 8.168 1.00 97.69 74 ALA A CA 1
ATOM 562 C C . ALA A 1 74 ? -3.218 13.463 7.468 1.00 97.69 74 ALA A C 1
ATOM 564 O O . ALA A 1 74 ? -2.758 14.081 6.508 1.00 97.69 74 ALA A O 1
ATOM 565 N N . GLU A 1 75 ? -2.718 12.295 7.880 1.00 97.06 75 GLU A N 1
ATOM 566 C CA . GLU A 1 75 ? -1.568 11.638 7.243 1.00 97.06 75 GLU A CA 1
ATOM 567 C C . GLU A 1 75 ? -1.839 11.349 5.763 1.00 97.06 75 GLU A C 1
ATOM 569 O O . GLU A 1 75 ? -0.999 11.599 4.893 1.00 97.06 75 GLU A O 1
ATOM 574 N N . LYS A 1 76 ? -3.044 10.861 5.438 1.00 96.56 76 LYS A N 1
ATOM 575 C CA . LYS A 1 76 ? -3.412 10.588 4.049 1.00 96.56 76 LYS A CA 1
ATOM 576 C C . LYS A 1 76 ? -3.477 11.863 3.219 1.00 96.56 76 LYS A C 1
ATOM 578 O O . LYS A 1 76 ? -3.017 11.864 2.078 1.00 96.56 76 LYS A O 1
ATOM 583 N N . MET A 1 77 ? -4.032 12.937 3.773 1.00 96.00 77 MET A N 1
ATOM 584 C CA . MET A 1 77 ? -4.088 14.232 3.102 1.00 96.00 77 MET A CA 1
ATOM 585 C C . MET A 1 77 ? -2.698 14.824 2.886 1.00 96.00 77 MET A C 1
ATOM 587 O O . MET A 1 77 ? -2.437 15.356 1.810 1.00 96.00 77 MET A O 1
ATOM 591 N N . GLU A 1 78 ? -1.794 14.699 3.856 1.00 95.75 78 GLU A N 1
ATOM 592 C CA . GLU A 1 78 ? -0.394 15.093 3.690 1.00 95.75 78 GLU A CA 1
ATOM 593 C C . GLU A 1 78 ? 0.259 14.317 2.541 1.00 95.75 78 GLU A C 1
ATOM 595 O O . GLU A 1 78 ? 0.855 14.919 1.645 1.00 95.75 78 GLU A O 1
ATOM 600 N N . GLN A 1 79 ? 0.067 12.995 2.499 1.00 94.38 79 GLN A N 1
ATOM 601 C CA . GLN A 1 79 ? 0.562 12.155 1.411 1.00 94.38 79 GLN A CA 1
ATOM 602 C C . GLN A 1 79 ? -0.003 12.584 0.047 1.00 94.38 79 GLN A C 1
ATOM 604 O O . GLN A 1 79 ? 0.753 12.686 -0.919 1.00 94.38 79 GLN A O 1
ATOM 609 N N . ILE A 1 80 ? -1.311 12.846 -0.048 1.00 94.69 80 ILE A N 1
ATOM 610 C CA . ILE A 1 80 ? -1.954 13.317 -1.285 1.00 94.69 80 ILE A CA 1
ATOM 611 C C . ILE A 1 80 ? -1.355 14.661 -1.708 1.00 94.69 80 ILE A C 1
ATOM 613 O O . ILE A 1 80 ? -0.922 14.799 -2.847 1.00 94.69 80 ILE A O 1
ATOM 617 N N . CYS A 1 81 ? -1.261 15.629 -0.792 1.00 95.19 81 CYS A N 1
ATOM 618 C CA . CYS A 1 81 ? -0.680 16.945 -1.060 1.00 95.19 81 CYS A CA 1
ATOM 619 C C . CYS A 1 81 ? 0.776 16.853 -1.533 1.00 95.19 81 CYS A C 1
ATOM 621 O O . CYS A 1 81 ? 1.153 17.549 -2.475 1.00 95.19 81 CYS A O 1
ATOM 623 N N . ARG A 1 82 ? 1.579 15.961 -0.937 1.00 96.50 82 ARG A N 1
ATOM 624 C CA . ARG A 1 82 ? 2.957 15.684 -1.371 1.00 96.50 82 ARG A CA 1
ATOM 625 C C . ARG A 1 82 ? 2.992 15.260 -2.842 1.00 96.50 82 ARG A C 1
ATOM 627 O O . ARG A 1 82 ? 3.780 15.798 -3.618 1.00 96.50 82 ARG A O 1
ATOM 634 N N . LEU A 1 83 ? 2.091 14.362 -3.241 1.00 96.44 83 LEU A N 1
ATOM 635 C CA . LEU A 1 83 ? 1.988 13.820 -4.602 1.00 96.44 83 LEU A CA 1
ATOM 636 C C . LEU A 1 83 ? 1.427 14.803 -5.645 1.00 96.44 83 LEU A C 1
ATOM 638 O O . LEU A 1 83 ? 1.401 14.464 -6.823 1.00 96.44 83 LEU A O 1
ATOM 642 N N . ARG A 1 84 ? 1.026 16.017 -5.248 1.00 95.56 84 ARG A N 1
ATOM 643 C CA . ARG A 1 84 ? 0.672 17.105 -6.181 1.00 95.56 84 ARG A CA 1
ATOM 644 C C . ARG A 1 84 ? 1.876 17.923 -6.646 1.00 95.56 84 ARG A C 1
ATOM 646 O O . ARG A 1 84 ? 1.735 18.846 -7.442 1.00 95.56 84 ARG A O 1
ATOM 653 N N . THR A 1 85 ? 3.060 17.639 -6.107 1.00 96.50 85 THR A N 1
ATOM 654 C CA . THR A 1 85 ? 4.284 18.381 -6.422 1.00 96.50 85 THR A CA 1
ATOM 655 C C . THR A 1 85 ? 5.263 17.506 -7.204 1.00 96.50 85 THR A C 1
ATOM 657 O O . THR A 1 85 ? 5.392 16.322 -6.887 1.00 96.50 85 THR A O 1
ATOM 660 N N . PRO A 1 86 ? 6.016 18.064 -8.173 1.00 95.31 86 PRO A N 1
ATOM 661 C CA . PRO A 1 86 ? 7.018 17.296 -8.912 1.00 95.31 86 PRO A CA 1
ATOM 662 C C . PRO A 1 86 ? 8.061 16.635 -8.002 1.00 95.31 86 PRO A C 1
ATOM 664 O O . PRO A 1 86 ? 8.460 15.497 -8.233 1.00 95.31 86 PRO A O 1
ATOM 667 N N . ASP A 1 87 ? 8.482 17.331 -6.945 1.00 97.25 87 ASP A N 1
ATOM 668 C CA . ASP A 1 87 ? 9.496 16.823 -6.019 1.00 97.25 87 ASP A CA 1
ATOM 669 C C . ASP A 1 87 ? 8.939 15.734 -5.099 1.00 97.25 87 ASP A C 1
ATOM 671 O O . ASP A 1 87 ? 9.617 14.739 -4.850 1.00 97.25 87 ASP A O 1
ATOM 675 N N . GLY A 1 88 ? 7.682 15.856 -4.666 1.00 97.25 88 GLY A N 1
ATOM 676 C CA . GLY A 1 88 ? 7.015 14.795 -3.918 1.00 97.25 88 GLY A CA 1
ATOM 677 C C . GLY A 1 88 ? 6.762 13.542 -4.760 1.00 97.25 88 GLY A C 1
ATOM 678 O O . GLY A 1 88 ? 6.907 12.433 -4.250 1.00 97.25 88 GLY A O 1
ATOM 679 N N . ILE A 1 89 ? 6.455 13.694 -6.053 1.00 97.62 89 ILE A N 1
ATOM 680 C CA . ILE A 1 89 ? 6.354 12.569 -6.996 1.00 97.62 89 ILE A CA 1
ATOM 681 C C . ILE A 1 89 ? 7.724 11.908 -7.197 1.00 97.62 89 ILE A C 1
ATOM 683 O O . ILE A 1 89 ? 7.818 10.684 -7.120 1.00 97.62 89 ILE A O 1
ATOM 687 N N . ARG A 1 90 ? 8.795 12.693 -7.388 1.00 98.06 90 ARG A N 1
ATOM 688 C CA . ARG A 1 90 ? 10.172 12.171 -7.464 1.00 98.06 90 ARG A CA 1
ATOM 689 C C . ARG A 1 90 ? 10.553 11.383 -6.219 1.00 98.06 90 ARG A C 1
ATOM 691 O O . ARG A 1 90 ? 11.059 10.273 -6.336 1.00 98.06 90 ARG A O 1
ATOM 698 N N . GLN A 1 91 ? 10.281 11.932 -5.038 1.00 97.62 91 GLN A N 1
ATOM 699 C CA . GLN A 1 91 ? 10.554 11.248 -3.779 1.00 97.62 91 GLN A CA 1
ATOM 700 C C . GLN A 1 91 ? 9.773 9.935 -3.677 1.00 97.62 91 GLN A C 1
ATOM 702 O O . GLN A 1 91 ? 10.347 8.909 -3.331 1.00 97.62 91 GLN A O 1
ATOM 707 N N . TRP A 1 92 ? 8.484 9.945 -4.018 1.00 97.19 92 TRP A N 1
ATOM 708 C CA . TRP A 1 92 ? 7.654 8.742 -4.007 1.00 97.19 92 TRP A CA 1
ATOM 709 C C . TRP A 1 92 ? 8.168 7.661 -4.975 1.00 97.19 92 TRP A C 1
ATOM 711 O O . TRP A 1 92 ? 8.202 6.486 -4.619 1.00 97.19 92 TRP A O 1
ATOM 721 N N . ILE A 1 93 ? 8.633 8.040 -6.169 1.00 98.25 93 ILE A N 1
ATOM 722 C CA . ILE A 1 93 ? 9.233 7.099 -7.129 1.00 98.25 93 ILE A CA 1
ATOM 723 C C . ILE A 1 93 ? 10.564 6.553 -6.616 1.00 98.25 93 ILE A C 1
ATOM 725 O O . ILE A 1 93 ? 10.799 5.350 -6.715 1.00 98.25 93 ILE A O 1
ATOM 729 N N . ALA A 1 94 ? 11.403 7.401 -6.019 1.00 97.88 94 ALA A N 1
ATOM 730 C CA . ALA A 1 94 ? 12.648 6.971 -5.394 1.00 97.88 94 ALA A CA 1
ATOM 731 C C . ALA A 1 94 ? 12.393 5.979 -4.245 1.00 97.88 94 ALA A C 1
ATOM 733 O O . ALA A 1 94 ? 13.053 4.947 -4.180 1.00 97.88 94 ALA A O 1
ATOM 734 N N . GLU A 1 95 ? 11.381 6.223 -3.402 1.00 97.19 95 GLU A N 1
ATOM 735 C CA . GLU A 1 95 ? 10.952 5.298 -2.341 1.00 97.19 95 GLU A CA 1
ATOM 736 C C . GLU A 1 95 ? 10.548 3.922 -2.919 1.00 97.19 95 GLU A C 1
ATOM 738 O O . GLU A 1 95 ? 10.913 2.881 -2.363 1.00 97.19 95 GLU A O 1
ATOM 743 N N . ILE A 1 96 ? 9.834 3.894 -4.053 1.00 97.44 96 ILE A N 1
ATOM 744 C CA . ILE A 1 96 ? 9.462 2.648 -4.747 1.00 97.44 96 ILE A CA 1
ATOM 745 C C . ILE A 1 96 ? 10.689 1.952 -5.349 1.00 97.44 96 ILE A C 1
ATOM 747 O O . ILE A 1 96 ? 10.820 0.733 -5.218 1.00 97.44 96 ILE A O 1
ATOM 751 N N . ALA A 1 97 ? 11.594 2.699 -5.983 1.00 97.44 97 ALA A N 1
ATOM 752 C CA . ALA A 1 97 ? 12.825 2.160 -6.555 1.00 97.44 97 ALA A CA 1
ATOM 753 C C . ALA A 1 97 ? 13.724 1.543 -5.471 1.00 97.44 97 ALA A C 1
ATOM 755 O O . ALA A 1 97 ? 14.157 0.398 -5.602 1.00 97.44 97 ALA A O 1
ATOM 756 N N . ASP A 1 98 ? 13.925 2.239 -4.352 1.00 96.75 98 ASP A N 1
ATOM 757 C CA . ASP A 1 98 ? 14.692 1.735 -3.211 1.00 96.75 98 ASP A CA 1
ATOM 758 C C . ASP A 1 98 ? 14.089 0.447 -2.640 1.00 96.75 98 ASP A C 1
ATOM 760 O O . ASP A 1 98 ? 14.816 -0.471 -2.250 1.00 96.75 98 ASP A O 1
ATOM 764 N N . ALA A 1 99 ? 12.757 0.356 -2.586 1.00 95.81 99 ALA A N 1
ATOM 765 C CA . ALA A 1 99 ? 12.071 -0.856 -2.157 1.00 95.81 99 ALA A CA 1
ATOM 766 C C . ALA A 1 99 ? 12.270 -2.013 -3.151 1.00 95.81 99 ALA A C 1
ATOM 768 O O . ALA A 1 99 ? 12.576 -3.126 -2.722 1.00 95.81 99 ALA A O 1
ATOM 769 N N . ALA A 1 100 ? 12.155 -1.758 -4.458 1.00 95.88 100 ALA A N 1
ATOM 770 C CA . ALA A 1 100 ? 12.376 -2.761 -5.502 1.00 95.88 100 ALA A CA 1
ATOM 771 C C . ALA A 1 100 ? 13.824 -3.283 -5.520 1.00 95.88 100 ALA A C 1
ATOM 773 O O . ALA A 1 100 ? 14.060 -4.467 -5.770 1.00 95.88 100 ALA A O 1
ATOM 774 N N . ASN A 1 101 ? 14.789 -2.424 -5.187 1.00 95.12 101 ASN A N 1
ATOM 775 C CA . ASN A 1 101 ? 16.205 -2.773 -5.156 1.00 95.12 101 ASN A CA 1
ATOM 776 C C . ASN A 1 101 ? 16.579 -3.708 -3.985 1.00 95.12 101 ASN A C 1
ATOM 778 O O . ASN A 1 101 ? 17.507 -4.506 -4.088 1.00 95.12 101 ASN A O 1
ATOM 782 N N . LYS A 1 102 ? 15.838 -3.677 -2.866 1.00 92.94 102 LYS A N 1
ATOM 783 C CA . LYS A 1 102 ? 16.138 -4.477 -1.655 1.00 92.94 102 LYS A CA 1
ATOM 784 C C . LYS A 1 102 ? 15.922 -5.992 -1.805 1.00 92.94 102 LYS A C 1
ATOM 786 O O . LYS A 1 102 ? 16.210 -6.728 -0.866 1.00 92.94 102 LYS A O 1
ATOM 791 N N . GLY A 1 103 ? 15.436 -6.466 -2.953 1.00 81.38 103 GLY A N 1
ATOM 792 C CA . GLY A 1 103 ? 15.144 -7.883 -3.192 1.00 81.38 103 GLY A CA 1
ATOM 793 C C . GLY A 1 103 ? 15.468 -8.383 -4.599 1.00 81.38 103 GLY A C 1
ATOM 794 O O . GLY A 1 103 ? 15.054 -9.483 -4.945 1.00 81.38 103 GLY A O 1
ATOM 795 N N . CYS A 1 104 ? 16.181 -7.603 -5.417 1.00 91.81 104 CYS A N 1
ATOM 796 C CA . CYS A 1 104 ? 16.458 -7.959 -6.813 1.00 91.81 104 CYS A CA 1
ATOM 797 C C . CYS A 1 104 ? 17.780 -8.716 -7.025 1.00 91.81 104 CYS A C 1
ATOM 799 O O . CYS A 1 104 ? 18.123 -9.022 -8.160 1.00 91.81 104 CYS A O 1
ATOM 801 N N . GLY A 1 105 ? 18.568 -8.966 -5.972 1.00 87.69 105 GLY A N 1
ATOM 802 C CA . GLY A 1 105 ? 19.875 -9.624 -6.111 1.00 87.69 105 GLY A CA 1
ATOM 803 C C . GLY A 1 105 ? 20.879 -8.850 -6.977 1.00 87.69 105 GLY A C 1
ATOM 804 O O . GLY A 1 105 ? 21.826 -9.447 -7.472 1.00 87.69 105 GLY A O 1
ATOM 805 N N . LEU A 1 106 ? 20.666 -7.538 -7.161 1.00 89.12 106 LEU A N 1
ATOM 806 C CA . LEU A 1 106 ? 21.394 -6.670 -8.099 1.00 89.12 106 LEU A CA 1
ATOM 807 C C . LEU A 1 106 ? 21.261 -7.072 -9.580 1.00 89.12 106 LEU A C 1
ATOM 809 O O . LEU A 1 106 ? 22.042 -6.613 -10.410 1.00 89.12 106 LEU A O 1
ATOM 813 N N . VAL A 1 107 ? 20.251 -7.875 -9.922 1.00 92.62 107 VAL A N 1
ATOM 814 C CA . VAL A 1 107 ? 19.865 -8.153 -11.308 1.00 92.62 107 VAL A CA 1
ATOM 815 C C . VAL A 1 107 ? 18.957 -7.025 -11.793 1.00 92.62 107 VAL A C 1
ATOM 817 O O . VAL A 1 107 ? 17.911 -6.756 -11.189 1.00 92.62 107 VAL A O 1
ATOM 820 N N . TYR A 1 108 ? 19.363 -6.343 -12.865 1.00 93.69 108 TYR A N 1
ATOM 821 C CA . TYR A 1 108 ? 18.669 -5.155 -13.367 1.00 93.69 108 TYR A CA 1
ATOM 822 C C . TYR A 1 108 ? 17.251 -5.478 -13.843 1.00 93.69 108 TYR A C 1
ATOM 824 O O . TYR A 1 108 ? 16.313 -4.770 -13.497 1.00 93.69 108 TYR A O 1
ATOM 832 N N . GLU A 1 109 ? 17.073 -6.574 -14.568 1.00 94.88 109 GLU A N 1
ATOM 833 C CA . GLU A 1 109 ? 15.800 -7.000 -15.146 1.00 94.88 109 GLU A CA 1
ATOM 834 C C . GLU A 1 109 ? 14.789 -7.351 -14.047 1.00 94.88 109 GLU A C 1
ATOM 836 O O . GLU A 1 109 ? 13.616 -6.969 -14.106 1.00 94.88 109 GLU A O 1
ATOM 841 N N . LEU A 1 110 ? 15.264 -7.985 -12.969 1.00 94.44 110 LEU A N 1
ATOM 842 C CA . LEU A 1 110 ? 14.456 -8.262 -11.785 1.00 94.44 110 LEU A CA 1
ATOM 843 C C . LEU A 1 110 ? 14.108 -6.977 -11.023 1.00 94.44 110 LEU A C 1
ATOM 845 O O . LEU A 1 110 ? 12.970 -6.820 -10.575 1.00 94.44 110 LEU A O 1
ATOM 849 N N . PHE A 1 111 ? 15.049 -6.033 -10.903 1.00 96.75 111 PHE A N 1
ATOM 850 C CA . PHE A 1 111 ? 14.763 -4.698 -10.373 1.00 96.75 111 PHE A CA 1
ATOM 851 C C . PHE A 1 111 ? 13.687 -3.994 -11.205 1.00 96.75 111 PHE A C 1
ATOM 853 O O . PHE A 1 111 ? 12.682 -3.566 -10.643 1.00 96.75 111 PHE A O 1
ATOM 860 N N . ALA A 1 112 ? 13.869 -3.906 -12.522 1.00 96.62 112 ALA A N 1
ATOM 861 C CA . ALA A 1 112 ? 12.992 -3.178 -13.426 1.00 96.62 112 ALA A CA 1
ATOM 862 C C . ALA A 1 112 ? 11.583 -3.786 -13.436 1.00 96.62 112 ALA A C 1
ATOM 864 O O . ALA A 1 112 ? 10.598 -3.051 -13.373 1.00 96.62 112 ALA A O 1
ATOM 865 N N . SER A 1 113 ? 11.464 -5.117 -13.402 1.00 95.12 113 SER A N 1
ATOM 866 C CA . SER A 1 113 ? 10.176 -5.808 -13.277 1.00 95.12 113 SER A CA 1
ATOM 867 C C . SER A 1 113 ? 9.496 -5.531 -11.926 1.00 95.12 113 SER A C 1
ATOM 869 O O . SER A 1 113 ? 8.331 -5.123 -11.885 1.00 95.12 113 SER A O 1
ATOM 871 N N . ASN A 1 114 ? 10.228 -5.647 -10.810 1.00 95.62 114 ASN A N 1
ATOM 872 C CA . ASN A 1 114 ? 9.698 -5.369 -9.469 1.00 95.62 114 ASN A CA 1
ATOM 873 C C . ASN A 1 114 ? 9.268 -3.907 -9.299 1.00 95.62 114 ASN A C 1
ATOM 875 O O . ASN A 1 114 ? 8.207 -3.629 -8.731 1.00 95.62 114 ASN A O 1
ATOM 879 N N . PHE A 1 115 ? 10.096 -2.984 -9.787 1.00 97.94 115 PHE A N 1
ATOM 880 C CA . PHE A 1 115 ? 9.844 -1.551 -9.780 1.00 97.94 115 PHE A CA 1
ATOM 881 C C . PHE A 1 115 ? 8.599 -1.220 -10.602 1.00 97.94 115 PHE A C 1
ATOM 883 O O . PHE A 1 115 ? 7.679 -0.591 -10.081 1.00 97.94 115 PHE A O 1
ATOM 890 N N . SER A 1 116 ? 8.520 -1.715 -11.838 1.00 97.88 116 SER A N 1
ATOM 891 C CA . SER A 1 116 ? 7.389 -1.456 -12.734 1.00 97.88 116 SER A CA 1
ATOM 892 C C . SER A 1 116 ? 6.080 -1.987 -12.162 1.00 97.88 116 SER A C 1
ATOM 894 O O . SER A 1 116 ? 5.113 -1.239 -12.033 1.00 97.88 116 SER A O 1
ATOM 896 N N . ALA A 1 117 ? 6.084 -3.224 -11.657 1.00 96.06 117 ALA A N 1
ATOM 897 C CA . ALA A 1 117 ? 4.923 -3.798 -10.987 1.00 96.06 117 ALA A CA 1
ATOM 898 C C . ALA A 1 117 ? 4.510 -2.999 -9.737 1.00 96.06 117 ALA A C 1
ATOM 900 O O . ALA A 1 117 ? 3.325 -2.907 -9.408 1.00 96.06 117 ALA A O 1
ATOM 901 N N . ALA A 1 118 ? 5.465 -2.424 -9.001 1.00 97.12 118 ALA A N 1
ATOM 902 C CA . ALA A 1 118 ? 5.165 -1.576 -7.854 1.00 97.12 118 ALA A CA 1
ATOM 903 C C . ALA A 1 118 ? 4.588 -0.214 -8.269 1.00 97.12 118 ALA A C 1
ATOM 905 O O . ALA A 1 118 ? 3.646 0.248 -7.621 1.00 97.12 118 ALA A O 1
ATOM 906 N N . VAL A 1 119 ? 5.088 0.393 -9.347 1.00 97.94 119 VAL A N 1
ATOM 907 C CA . VAL A 1 119 ? 4.507 1.607 -9.935 1.00 97.94 119 VAL A CA 1
ATOM 908 C C . VAL A 1 119 ? 3.073 1.330 -10.386 1.00 97.94 119 VAL A C 1
ATOM 910 O O . VAL A 1 119 ? 2.168 2.024 -9.929 1.00 97.94 119 VAL A O 1
ATOM 913 N N . ASP A 1 120 ? 2.828 0.272 -11.159 1.00 97.38 120 ASP A N 1
ATOM 914 C CA . ASP A 1 120 ? 1.494 -0.071 -11.676 1.00 97.38 120 ASP A CA 1
ATOM 915 C C . ASP A 1 120 ? 0.466 -0.293 -10.563 1.00 97.38 120 ASP A C 1
ATOM 917 O O . ASP A 1 120 ? -0.664 0.198 -10.628 1.00 97.38 120 ASP A O 1
ATOM 921 N N . ARG A 1 121 ? 0.861 -0.981 -9.484 1.00 96.25 121 ARG A N 1
ATOM 922 C CA . ARG A 1 121 ? -0.013 -1.191 -8.318 1.00 96.25 121 ARG A CA 1
ATOM 923 C C . ARG A 1 121 ? -0.399 0.110 -7.616 1.00 96.25 121 ARG A C 1
ATOM 925 O O . ARG A 1 121 ? -1.469 0.168 -7.010 1.00 96.25 121 ARG A O 1
ATOM 932 N N . ASN A 1 122 ? 0.462 1.128 -7.646 1.00 95.75 122 ASN A N 1
ATOM 933 C CA . ASN A 1 122 ? 0.299 2.329 -6.828 1.00 95.75 122 ASN A CA 1
ATOM 934 C C . ASN A 1 122 ? -0.040 3.593 -7.628 1.00 95.75 122 ASN A C 1
ATOM 936 O O . ASN A 1 122 ? -0.557 4.538 -7.044 1.00 95.75 122 ASN A O 1
ATOM 940 N N . ILE A 1 123 ? 0.152 3.635 -8.948 1.00 95.75 123 ILE A N 1
ATOM 941 C CA . ILE A 1 123 ? -0.101 4.835 -9.767 1.00 95.75 123 ILE A CA 1
ATOM 942 C C . ILE A 1 123 ? -1.554 5.323 -9.660 1.00 95.75 123 ILE A C 1
ATOM 944 O O . ILE A 1 123 ? -1.837 6.519 -9.729 1.00 95.75 123 ILE A O 1
ATOM 948 N N . GLY A 1 124 ? -2.491 4.406 -9.394 1.00 93.00 124 GLY A N 1
ATOM 949 C CA . GLY A 1 124 ? -3.893 4.727 -9.136 1.00 93.00 124 GLY A CA 1
ATOM 950 C C . GLY A 1 124 ? -4.127 5.599 -7.896 1.00 93.00 124 GLY A C 1
ATOM 951 O O . GLY A 1 124 ? -5.174 6.241 -7.811 1.00 93.00 124 GLY A O 1
ATOM 952 N N . THR A 1 125 ? -3.180 5.659 -6.951 1.00 90.38 125 THR A N 1
ATOM 953 C CA . THR A 1 125 ? -3.273 6.530 -5.768 1.00 90.38 125 THR A CA 1
ATOM 954 C C . THR A 1 125 ? -2.926 7.982 -6.064 1.00 90.38 125 THR A C 1
ATOM 956 O O . THR A 1 125 ? -3.267 8.846 -5.263 1.00 90.38 125 THR A O 1
ATOM 959 N N . ILE A 1 126 ? -2.254 8.249 -7.185 1.00 94.44 126 ILE A N 1
ATOM 960 C CA . ILE A 1 126 ? -1.974 9.603 -7.659 1.00 94.44 126 ILE A CA 1
ATOM 961 C C . ILE A 1 126 ? -3.213 10.126 -8.390 1.00 94.44 126 ILE A C 1
ATOM 963 O O . ILE A 1 126 ? -3.879 9.388 -9.131 1.00 94.44 126 ILE A O 1
ATOM 967 N N . GLU A 1 127 ? -3.549 11.396 -8.168 1.00 94.00 127 GLU A N 1
ATOM 968 C CA . GLU A 1 127 ? -4.668 12.048 -8.851 1.00 94.00 127 GLU A CA 1
ATOM 969 C C . GLU A 1 127 ? -4.412 12.081 -10.369 1.00 94.00 127 GLU A C 1
ATOM 971 O O . GLU A 1 127 ? -3.267 12.266 -10.786 1.00 94.00 127 GLU A O 1
ATOM 976 N N . PRO A 1 128 ? -5.443 11.893 -11.217 1.00 95.62 128 PRO A N 1
ATOM 977 C CA . PRO A 1 128 ? -5.259 11.717 -12.660 1.00 95.62 128 PRO A CA 1
ATOM 978 C C . PRO A 1 128 ? -4.414 12.800 -13.341 1.00 95.62 128 PRO A C 1
ATOM 980 O O . PRO A 1 128 ? -3.631 12.476 -14.229 1.00 95.62 128 PRO A O 1
ATOM 983 N N . GLU A 1 129 ? -4.529 14.050 -12.891 1.00 95.75 129 GLU A N 1
ATOM 984 C CA . GLU A 1 129 ? -3.792 15.206 -13.418 1.00 95.75 129 GLU A CA 1
ATOM 985 C C . GLU A 1 129 ? -2.268 15.137 -13.209 1.00 95.75 129 GLU A C 1
ATOM 987 O O . GLU A 1 129 ? -1.528 15.729 -13.988 1.00 95.75 129 GLU A O 1
ATOM 992 N N . TYR A 1 130 ? -1.784 14.372 -12.222 1.00 96.94 130 TYR A N 1
ATOM 993 C CA . TYR A 1 130 ? -0.348 14.213 -11.938 1.00 96.94 130 TYR A CA 1
ATOM 994 C C . TYR A 1 130 ? 0.226 12.871 -12.420 1.00 96.94 130 TYR A C 1
ATOM 996 O O . TYR A 1 130 ? 1.436 12.649 -12.341 1.00 96.94 130 TYR A O 1
ATOM 1004 N N . ARG A 1 131 ? -0.612 11.953 -12.927 1.00 97.06 131 ARG A N 1
ATOM 1005 C CA . ARG A 1 131 ? -0.166 10.602 -13.321 1.00 97.06 131 ARG A CA 1
ATOM 1006 C C . ARG A 1 131 ? 0.806 10.615 -14.488 1.00 97.06 131 ARG A C 1
ATOM 1008 O O . ARG A 1 131 ? 1.760 9.851 -14.465 1.00 97.06 131 ARG A O 1
ATOM 1015 N N . GLU A 1 132 ? 0.590 11.468 -15.485 1.00 97.00 132 GLU A N 1
ATOM 1016 C CA . GLU A 1 132 ? 1.492 11.560 -16.640 1.00 97.00 132 GLU A CA 1
ATOM 1017 C C . GLU A 1 132 ? 2.906 11.965 -16.206 1.00 97.00 132 GLU A C 1
ATOM 1019 O O . GLU A 1 132 ? 3.882 11.307 -16.564 1.00 97.00 132 GLU A O 1
ATOM 1024 N N . GLN A 1 133 ? 3.011 12.972 -15.334 1.00 97.31 133 GLN A N 1
ATOM 1025 C CA . GLN A 1 133 ? 4.283 13.386 -14.749 1.00 97.31 133 GLN A CA 1
ATOM 1026 C C . GLN A 1 133 ? 4.931 12.262 -13.928 1.00 97.31 133 GLN A C 1
ATOM 1028 O O . GLN A 1 133 ? 6.136 12.036 -14.037 1.00 97.31 133 GLN A O 1
ATOM 1033 N N . ALA A 1 134 ? 4.145 11.536 -13.130 1.00 97.88 134 ALA A N 1
ATOM 1034 C CA . ALA A 1 134 ? 4.646 10.389 -12.382 1.00 97.88 134 ALA A CA 1
ATOM 1035 C C . ALA A 1 134 ? 5.167 9.275 -13.302 1.00 97.88 134 ALA A C 1
ATOM 1037 O O . ALA A 1 134 ? 6.239 8.737 -13.047 1.00 97.88 134 ALA A O 1
ATOM 1038 N N . MET A 1 135 ? 4.475 8.973 -14.404 1.00 98.06 135 MET A N 1
ATOM 1039 C CA . MET A 1 135 ? 4.940 7.985 -15.381 1.00 98.06 135 MET A CA 1
ATOM 1040 C C . MET A 1 135 ? 6.216 8.434 -16.098 1.00 98.06 135 MET A C 1
ATOM 1042 O O . MET A 1 135 ? 7.101 7.611 -16.321 1.00 98.06 135 MET A O 1
ATOM 1046 N N . GLN A 1 136 ? 6.350 9.724 -16.417 1.00 97.88 136 GLN A N 1
ATOM 1047 C CA . GLN A 1 136 ? 7.579 10.263 -17.001 1.00 97.88 136 GLN A CA 1
ATOM 1048 C C . GLN A 1 136 ? 8.774 10.071 -16.058 1.00 97.88 136 GLN A C 1
ATOM 1050 O O . GLN A 1 136 ? 9.795 9.529 -16.470 1.00 97.88 136 GLN A O 1
ATOM 1055 N N . ILE A 1 137 ? 8.628 10.444 -14.785 1.00 98.00 137 ILE A N 1
ATOM 1056 C CA . ILE A 1 137 ? 9.689 10.251 -13.789 1.00 98.00 137 ILE A CA 1
ATOM 1057 C C . ILE A 1 137 ? 9.948 8.750 -13.570 1.00 98.00 137 ILE A C 1
ATOM 1059 O O . ILE A 1 137 ? 11.092 8.330 -13.445 1.00 98.00 137 ILE A O 1
ATOM 1063 N N . ALA A 1 138 ? 8.918 7.900 -13.582 1.00 98.25 138 ALA A N 1
ATOM 1064 C CA . ALA A 1 138 ? 9.101 6.458 -13.432 1.00 98.25 138 ALA A CA 1
ATOM 1065 C C . ALA A 1 138 ? 9.913 5.868 -14.599 1.00 98.25 138 ALA A C 1
ATOM 1067 O O . ALA A 1 138 ? 10.775 5.017 -14.380 1.00 98.25 138 ALA A O 1
ATOM 1068 N N . ARG A 1 139 ? 9.705 6.353 -15.831 1.00 97.94 139 ARG A N 1
ATOM 1069 C CA . ARG A 1 139 ? 10.516 5.973 -17.000 1.00 97.94 139 ARG A CA 1
ATOM 1070 C C . ARG A 1 139 ? 11.992 6.337 -16.826 1.00 97.94 139 ARG A C 1
ATOM 1072 O O . ARG A 1 139 ? 12.841 5.532 -17.191 1.00 97.94 139 ARG A O 1
ATOM 1079 N N . GLU A 1 140 ? 12.307 7.474 -16.205 1.00 97.12 140 GLU A N 1
ATOM 1080 C CA . GLU A 1 140 ? 13.693 7.860 -15.874 1.00 97.12 140 GLU A CA 1
ATOM 1081 C C . GLU A 1 140 ? 14.361 6.875 -14.895 1.00 97.12 140 GLU A C 1
ATOM 1083 O O . GLU A 1 140 ? 15.577 6.702 -14.922 1.00 97.12 140 GLU A O 1
ATOM 1088 N N . HIS A 1 141 ? 13.566 6.186 -14.071 1.00 95.81 141 HIS A N 1
ATOM 1089 C CA . HIS A 1 141 ? 14.015 5.159 -13.126 1.00 95.81 141 HIS A CA 1
ATOM 1090 C C . HIS A 1 141 ? 14.009 3.727 -13.696 1.00 95.81 141 HIS A C 1
ATOM 1092 O O . HIS A 1 141 ? 14.321 2.784 -12.970 1.00 95.81 141 HIS A O 1
ATOM 1098 N N . GLY A 1 142 ? 13.684 3.542 -14.981 1.00 96.12 142 GLY A N 1
ATOM 1099 C CA . GLY A 1 142 ? 13.672 2.224 -15.628 1.00 96.12 142 GLY A CA 1
ATOM 1100 C C . GLY A 1 142 ? 12.319 1.509 -15.601 1.00 96.12 142 GLY A C 1
ATOM 1101 O O . GLY A 1 142 ? 12.279 0.285 -15.672 1.00 96.12 142 GLY A O 1
ATOM 1102 N N . TYR A 1 143 ? 11.209 2.247 -15.491 1.00 98.25 143 TYR A N 1
ATOM 1103 C CA . TYR A 1 143 ? 9.876 1.668 -15.672 1.00 98.25 143 TYR A CA 1
ATOM 1104 C C . TYR A 1 143 ? 9.723 1.037 -17.065 1.00 98.25 143 TYR A C 1
ATOM 1106 O O . TYR A 1 143 ? 10.072 1.647 -18.082 1.00 98.25 143 TYR A O 1
ATOM 1114 N N . MET A 1 144 ? 9.105 -0.139 -17.097 1.00 97.44 144 MET A N 1
ATOM 1115 C CA . MET A 1 144 ? 8.716 -0.890 -18.284 1.00 97.44 144 MET A CA 1
ATOM 1116 C C . MET A 1 144 ? 7.218 -1.175 -18.237 1.00 97.44 144 MET A C 1
ATOM 1118 O O . MET A 1 144 ? 6.663 -1.498 -17.190 1.00 97.44 144 MET A O 1
ATOM 1122 N N . THR A 1 145 ? 6.565 -1.080 -19.387 1.00 96.44 145 THR A N 1
ATOM 1123 C CA . THR A 1 145 ? 5.198 -1.584 -19.558 1.00 96.44 145 THR A CA 1
ATOM 1124 C C . THR A 1 145 ? 5.160 -3.106 -19.393 1.00 96.44 145 THR A C 1
ATOM 1126 O O . THR A 1 145 ? 6.193 -3.764 -19.564 1.00 96.44 145 THR A O 1
ATOM 1129 N N . PRO A 1 146 ? 3.984 -3.691 -19.099 1.00 94.69 146 PRO A N 1
ATOM 1130 C CA . PRO A 1 146 ? 3.825 -5.142 -19.058 1.00 94.69 146 PRO A CA 1
ATOM 1131 C C . PRO A 1 146 ? 4.342 -5.831 -20.327 1.00 94.69 146 PRO A C 1
ATOM 1133 O O . PRO A 1 146 ? 5.067 -6.815 -20.238 1.00 94.69 146 PRO A O 1
ATOM 1136 N N . GLU A 1 147 ? 4.060 -5.264 -21.501 1.00 96.38 147 GLU A N 1
ATOM 1137 C CA . GLU A 1 147 ? 4.493 -5.810 -22.787 1.00 96.38 147 GLU A CA 1
ATOM 1138 C C . GLU A 1 147 ? 6.022 -5.773 -22.961 1.00 96.38 147 GLU A C 1
ATOM 1140 O O . GLU A 1 147 ? 6.613 -6.739 -23.440 1.00 96.38 147 GLU A O 1
ATOM 1145 N N . GLU A 1 148 ? 6.677 -4.681 -22.552 1.00 96.94 148 GLU A N 1
ATOM 1146 C CA . GLU A 1 148 ? 8.145 -4.566 -22.567 1.00 96.94 148 GLU A CA 1
ATOM 1147 C C . GLU A 1 148 ? 8.792 -5.552 -21.582 1.00 96.94 148 GLU A C 1
ATOM 1149 O O . GLU A 1 148 ? 9.784 -6.198 -21.918 1.00 96.94 148 GLU A O 1
ATOM 1154 N N . SER A 1 149 ? 8.208 -5.710 -20.390 1.00 95.31 149 SER A N 1
ATOM 1155 C CA . SER A 1 149 ? 8.675 -6.666 -19.381 1.00 95.31 149 SER A CA 1
ATOM 1156 C C . SER A 1 149 ? 8.544 -8.111 -19.870 1.00 95.31 149 SER A C 1
ATOM 1158 O O . SER A 1 149 ? 9.465 -8.906 -19.685 1.00 95.31 149 SER A O 1
ATOM 1160 N N . ASP A 1 150 ? 7.426 -8.466 -20.505 1.00 95.38 150 ASP A N 1
ATOM 1161 C CA . ASP A 1 150 ? 7.206 -9.810 -21.049 1.00 95.38 150 ASP A CA 1
ATOM 1162 C C . ASP A 1 150 ? 8.182 -10.124 -22.189 1.00 95.38 150 ASP A C 1
ATOM 1164 O O . ASP A 1 150 ? 8.737 -11.2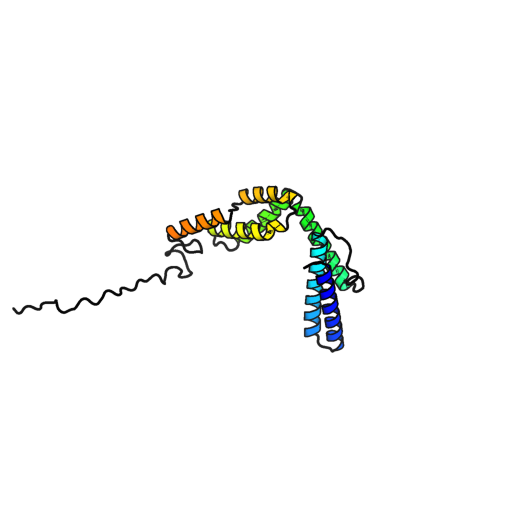24 -22.240 1.00 95.38 150 ASP A O 1
ATOM 1168 N N . ALA A 1 151 ? 8.436 -9.156 -23.076 1.00 96.81 151 ALA A N 1
ATOM 1169 C CA . ALA A 1 151 ? 9.418 -9.300 -24.147 1.00 96.81 151 ALA A CA 1
ATOM 1170 C C . ALA A 1 151 ? 10.838 -9.507 -23.594 1.00 96.81 151 ALA A C 1
ATOM 1172 O O . ALA A 1 151 ? 11.518 -10.446 -24.007 1.00 96.81 151 ALA A O 1
ATOM 1173 N N . MET A 1 152 ? 11.246 -8.695 -22.613 1.00 96.06 152 MET A N 1
ATOM 1174 C CA . MET A 1 152 ? 12.535 -8.827 -21.926 1.00 96.06 152 MET A CA 1
ATOM 1175 C C . MET A 1 152 ? 12.692 -10.218 -21.293 1.00 96.06 152 MET A C 1
ATOM 1177 O O . MET A 1 152 ? 13.691 -10.896 -21.518 1.00 96.06 152 MET A O 1
ATOM 1181 N N . TRP A 1 153 ? 11.695 -10.695 -20.540 1.00 94.88 153 TRP A N 1
ATOM 1182 C CA . TRP A 1 153 ? 11.770 -12.015 -19.903 1.00 94.88 153 TRP A CA 1
ATOM 1183 C C . TRP A 1 153 ? 11.712 -13.182 -20.897 1.00 94.88 153 TRP A C 1
ATOM 1185 O O . TRP A 1 153 ? 12.242 -14.258 -20.603 1.00 94.88 153 TRP A O 1
ATOM 1195 N N . ALA A 1 154 ? 11.073 -13.008 -22.056 1.00 96.38 154 ALA A N 1
ATOM 1196 C CA . ALA A 1 154 ? 11.094 -14.001 -23.125 1.00 96.38 154 ALA A CA 1
ATOM 1197 C C . ALA A 1 154 ? 12.493 -14.128 -23.750 1.00 96.38 154 ALA A C 1
ATOM 1199 O O . ALA A 1 154 ? 12.959 -15.250 -23.952 1.00 96.38 154 ALA A O 1
ATOM 1200 N N . GLU A 1 155 ? 13.170 -13.003 -23.993 1.00 96.56 155 GLU A N 1
ATOM 1201 C CA . GLU A 1 155 ? 14.559 -12.967 -24.469 1.00 96.56 155 GLU A CA 1
ATOM 1202 C C . GLU A 1 155 ? 15.506 -13.605 -23.446 1.00 96.56 155 GLU A C 1
ATOM 1204 O O . GLU A 1 155 ? 16.184 -14.577 -23.769 1.00 96.56 155 GLU A O 1
ATOM 1209 N N . MET A 1 156 ? 15.438 -13.191 -22.175 1.00 95.06 156 MET A N 1
ATOM 1210 C CA . MET A 1 156 ? 16.240 -13.788 -21.097 1.00 95.06 156 MET A CA 1
ATOM 1211 C C . MET A 1 156 ? 16.070 -15.308 -21.008 1.00 95.06 156 MET A C 1
ATOM 1213 O O . MET A 1 156 ? 17.035 -16.045 -20.817 1.00 95.06 156 MET A O 1
ATOM 1217 N N . ARG A 1 157 ? 14.838 -15.803 -21.162 1.00 94.75 157 ARG A N 1
ATOM 1218 C CA . ARG A 1 157 ? 14.573 -17.244 -21.149 1.00 94.75 157 ARG A CA 1
ATOM 1219 C C . ARG A 1 157 ? 15.186 -17.947 -22.358 1.00 94.75 157 ARG A C 1
ATOM 1221 O O . ARG A 1 157 ? 15.711 -19.046 -22.205 1.00 94.75 157 ARG A O 1
ATOM 1228 N N . SER A 1 158 ? 15.114 -17.330 -23.539 1.00 94.94 158 SER A N 1
ATOM 1229 C CA . SER A 1 158 ? 15.769 -17.834 -24.753 1.00 94.94 158 SER A CA 1
ATOM 1230 C C . SER A 1 158 ? 17.290 -17.904 -24.593 1.00 94.94 158 SER A C 1
ATOM 1232 O O . SER A 1 158 ? 17.916 -18.816 -25.127 1.00 94.94 158 SER A O 1
ATOM 1234 N N . ASP A 1 159 ? 17.863 -16.987 -23.816 1.00 94.62 159 ASP A N 1
ATOM 1235 C CA . ASP A 1 159 ? 19.298 -16.915 -23.529 1.00 94.62 159 ASP A CA 1
ATOM 1236 C C . ASP A 1 159 ? 19.743 -17.833 -22.375 1.00 94.62 159 ASP A C 1
ATOM 1238 O O . ASP A 1 159 ? 20.920 -17.871 -22.018 1.00 94.62 159 ASP A O 1
ATOM 1242 N N . GLY A 1 160 ? 18.822 -18.616 -21.802 1.00 94.00 160 GLY A N 1
ATOM 1243 C CA . GLY A 1 160 ? 19.129 -19.599 -20.761 1.00 94.00 160 GLY A CA 1
ATOM 1244 C C . GLY A 1 160 ? 19.122 -19.048 -19.333 1.00 94.00 160 GLY A C 1
ATOM 1245 O O . GLY A 1 160 ? 19.644 -19.699 -18.428 1.00 94.00 160 GLY A O 1
ATOM 1246 N N . TYR A 1 161 ? 18.515 -17.882 -19.099 1.00 94.69 161 TYR A N 1
ATOM 1247 C CA . TYR A 1 161 ? 18.284 -17.360 -17.752 1.00 94.69 161 TYR A CA 1
ATOM 1248 C C . TYR A 1 161 ? 16.958 -17.870 -17.171 1.00 94.69 161 TYR A C 1
ATOM 1250 O O . TYR A 1 161 ? 15.935 -17.980 -17.852 1.00 94.69 161 TYR A O 1
ATOM 1258 N N . CYS A 1 162 ? 16.954 -18.158 -15.870 1.00 92.81 162 CYS A N 1
ATOM 1259 C CA . CYS A 1 162 ? 15.743 -18.510 -15.133 1.00 92.81 162 CYS A CA 1
ATOM 1260 C C . CYS A 1 162 ? 14.905 -17.263 -14.801 1.00 92.81 162 CYS A C 1
ATOM 1262 O O . CYS A 1 162 ? 15.333 -16.126 -14.989 1.00 92.81 162 CYS A O 1
AT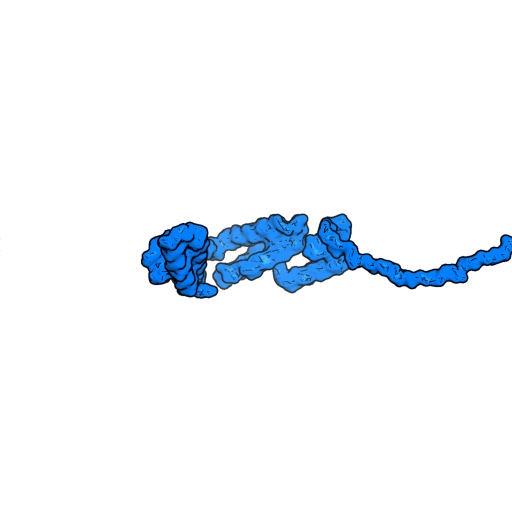OM 1264 N N . SER A 1 163 ? 13.730 -17.462 -14.201 1.00 90.38 163 SER A N 1
ATOM 1265 C CA . SER A 1 163 ? 12.851 -16.374 -13.732 1.00 90.38 163 SER A CA 1
ATOM 1266 C C . SER A 1 163 ? 13.452 -15.482 -12.637 1.00 90.38 163 SER A C 1
ATOM 1268 O O . SER A 1 163 ? 12.862 -14.465 -12.288 1.00 90.38 163 SER A O 1
ATOM 1270 N N . HIS A 1 164 ? 14.596 -15.859 -12.066 1.00 89.31 164 HIS A N 1
ATOM 1271 C CA . HIS A 1 164 ? 15.357 -15.025 -11.131 1.00 89.31 164 HIS A CA 1
ATOM 1272 C C . HIS A 1 164 ? 16.425 -14.174 -11.839 1.00 89.31 164 HIS A C 1
ATOM 1274 O O . HIS A 1 164 ? 17.151 -13.443 -11.174 1.00 89.31 164 HIS A O 1
ATOM 1280 N N . GLY A 1 165 ? 16.541 -14.290 -13.169 1.00 91.25 165 GLY A N 1
ATOM 1281 C CA . GLY A 1 165 ? 17.541 -13.603 -13.987 1.00 91.25 165 GLY A CA 1
ATOM 1282 C C . GLY A 1 165 ? 18.963 -14.145 -13.827 1.00 91.25 165 GLY A C 1
ATOM 1283 O O . GLY A 1 165 ? 19.927 -13.416 -14.022 1.00 91.25 165 GLY A O 1
ATOM 1284 N N . LEU A 1 166 ? 19.096 -15.419 -13.448 1.00 92.50 166 LEU A N 1
ATOM 1285 C CA . LEU A 1 166 ? 20.374 -16.117 -13.264 1.00 92.50 166 LEU A CA 1
ATOM 1286 C C . LEU A 1 166 ? 20.451 -17.332 -14.190 1.00 92.50 166 LEU A C 1
ATOM 1288 O O . LEU A 1 166 ? 19.423 -17.942 -14.483 1.00 92.50 166 LEU A O 1
ATOM 1292 N N . ASP A 1 167 ? 21.653 -17.694 -14.621 1.00 92.56 167 ASP A N 1
ATOM 1293 C CA . ASP A 1 167 ? 21.898 -18.858 -15.480 1.00 92.56 167 ASP A CA 1
ATOM 1294 C C . ASP A 1 167 ? 22.144 -20.146 -14.665 1.00 92.56 167 ASP A C 1
ATOM 1296 O O . ASP A 1 167 ? 22.165 -20.139 -13.428 1.00 92.56 167 ASP A O 1
ATOM 1300 N N . ALA A 1 168 ? 22.355 -21.267 -15.360 1.00 91.75 168 ALA A N 1
ATOM 1301 C CA . ALA A 1 168 ? 22.607 -22.574 -14.745 1.00 91.75 168 ALA A CA 1
ATOM 1302 C C . ALA A 1 168 ? 23.872 -22.638 -13.876 1.00 91.75 168 ALA A C 1
ATOM 1304 O O . ALA A 1 168 ? 23.972 -23.503 -13.011 1.00 91.75 168 ALA A O 1
ATOM 1305 N N . GLN A 1 169 ? 24.835 -21.739 -14.086 1.00 90.56 169 GLN A N 1
ATOM 1306 C CA . GLN A 1 169 ? 26.090 -21.710 -13.330 1.00 90.56 169 GLN A CA 1
ATOM 1307 C C . GLN A 1 169 ? 25.999 -20.827 -12.082 1.00 90.56 169 GLN A C 1
ATOM 1309 O O . GLN A 1 169 ? 26.838 -20.927 -11.187 1.00 90.56 169 GLN A O 1
ATOM 1314 N N . THR A 1 170 ? 25.002 -19.945 -12.022 1.00 89.19 170 THR A N 1
ATOM 1315 C CA . THR A 1 170 ? 24.903 -18.895 -11.002 1.00 89.19 170 THR A CA 1
ATOM 1316 C C . THR A 1 170 ? 23.627 -18.962 -10.176 1.00 89.19 170 THR A C 1
ATOM 1318 O O . THR A 1 170 ? 23.569 -18.344 -9.114 1.00 89.19 170 THR A O 1
ATOM 1321 N N . CYS A 1 171 ? 22.611 -19.714 -10.608 1.00 90.25 171 CYS A N 1
ATOM 1322 C CA . CYS A 1 171 ? 21.348 -19.823 -9.892 1.00 90.25 171 CYS A CA 1
ATOM 1323 C C . CYS A 1 171 ? 21.447 -20.778 -8.685 1.00 90.25 171 CYS A C 1
ATOM 1325 O O . CYS A 1 171 ? 21.524 -21.993 -8.872 1.00 90.25 171 CYS A O 1
ATOM 1327 N N . PRO A 1 172 ? 21.341 -20.285 -7.434 1.00 89.38 172 PRO A N 1
ATOM 1328 C CA . PRO A 1 172 ? 21.418 -21.135 -6.243 1.00 89.38 172 PRO A CA 1
ATOM 1329 C C . PRO A 1 172 ? 20.118 -21.910 -5.962 1.00 89.38 172 PRO A C 1
ATOM 1331 O O . PRO A 1 172 ? 20.049 -22.670 -5.001 1.00 89.38 172 PRO A O 1
ATOM 1334 N N . CYS A 1 173 ? 19.064 -21.683 -6.751 1.00 88.06 173 CYS A N 1
ATOM 1335 C CA . CYS A 1 173 ? 17.733 -22.246 -6.528 1.00 88.06 173 CYS A CA 1
ATOM 1336 C C . CYS A 1 173 ? 17.488 -23.567 -7.274 1.00 88.06 173 CYS A C 1
ATOM 1338 O O . CYS A 1 173 ? 16.364 -24.060 -7.243 1.00 88.06 173 CYS A O 1
ATOM 1340 N N . GLY A 1 174 ? 18.492 -24.108 -7.974 1.00 85.69 174 GLY A N 1
ATOM 1341 C CA . GLY A 1 174 ? 18.362 -25.368 -8.712 1.00 85.69 174 GLY A CA 1
ATOM 1342 C C . GLY A 1 174 ? 17.403 -25.294 -9.907 1.00 85.69 174 GLY A C 1
ATOM 1343 O O . GLY A 1 174 ? 16.850 -26.308 -10.321 1.00 85.69 174 GLY A O 1
ATOM 1344 N N . CYS A 1 175 ? 17.186 -24.102 -10.484 1.00 90.88 175 CYS A N 1
ATOM 1345 C CA . CYS A 1 175 ? 16.202 -23.886 -11.558 1.00 90.88 175 CYS A CA 1
ATOM 1346 C C . CYS A 1 175 ? 16.451 -24.703 -12.840 1.00 90.88 175 CYS A C 1
ATOM 1348 O O . CYS A 1 175 ? 15.568 -24.757 -13.690 1.00 90.88 175 CYS A O 1
ATOM 1350 N N . PHE A 1 176 ? 17.627 -25.314 -12.979 1.00 86.06 176 PHE A N 1
ATOM 1351 C CA . PHE A 1 176 ? 18.070 -26.048 -14.166 1.00 86.06 176 PHE A CA 1
ATOM 1352 C C . PHE A 1 176 ? 18.355 -27.529 -13.873 1.00 86.06 176 PHE A C 1
ATOM 1354 O O . PHE A 1 176 ? 18.813 -28.256 -14.744 1.00 86.06 176 PHE A O 1
ATOM 1361 N N . GLU A 1 177 ? 18.095 -27.993 -12.646 1.00 75.56 177 GLU A N 1
ATOM 1362 C CA . GLU A 1 177 ? 18.437 -29.352 -12.195 1.00 75.56 177 GLU A CA 1
ATOM 1363 C C . GLU A 1 177 ? 17.395 -30.413 -12.592 1.00 75.56 177 GLU A C 1
ATOM 1365 O O . GLU A 1 177 ? 17.550 -31.569 -12.228 1.00 75.56 177 GLU A O 1
ATOM 1370 N N . HIS A 1 178 ? 16.316 -30.031 -13.284 1.00 64.06 178 HIS A N 1
ATOM 1371 C CA . HIS A 1 178 ? 15.221 -30.927 -13.703 1.00 64.06 178 HIS A CA 1
ATOM 1372 C C . HIS A 1 178 ? 15.085 -31.024 -15.233 1.00 64.06 178 HIS A C 1
ATOM 1374 O O . HIS A 1 178 ? 14.053 -31.464 -15.735 1.00 64.06 178 HIS A O 1
ATOM 1380 N N . ASP A 1 179 ? 16.102 -30.572 -15.972 1.00 58.78 179 ASP A N 1
ATOM 1381 C CA . ASP A 1 179 ? 16.206 -30.760 -17.426 1.00 58.78 179 ASP A CA 1
ATOM 1382 C C . ASP A 1 179 ? 17.190 -31.900 -17.750 1.00 58.78 179 ASP A C 1
ATOM 1384 O O . ASP A 1 179 ? 17.867 -31.921 -18.780 1.00 58.78 179 ASP A O 1
ATOM 1388 N N . ASP A 1 180 ? 17.308 -32.867 -16.835 1.00 50.88 180 ASP A N 1
ATOM 1389 C CA . ASP A 1 180 ? 17.909 -34.152 -17.125 1.00 50.88 180 ASP A CA 1
ATOM 1390 C C . ASP A 1 180 ? 16.922 -34.954 -17.973 1.00 50.88 180 ASP A C 1
ATOM 1392 O O . ASP A 1 180 ? 16.129 -35.768 -17.502 1.00 50.88 180 ASP A O 1
ATOM 1396 N N . GLY A 1 181 ? 17.031 -34.757 -19.288 1.00 50.06 181 GLY A N 1
ATOM 1397 C CA . GLY A 1 181 ? 16.791 -35.812 -20.264 1.00 50.06 181 GLY A CA 1
ATOM 1398 C C . GLY A 1 181 ? 17.706 -36.997 -19.959 1.00 50.06 181 GLY A C 1
ATOM 1399 O O . GLY A 1 181 ? 18.667 -37.250 -20.684 1.00 50.06 181 GLY A O 1
ATOM 1400 N N . TYR A 1 182 ? 17.431 -37.682 -18.845 1.00 47.47 182 TYR A N 1
ATOM 1401 C CA . TYR A 1 182 ? 18.044 -38.931 -18.457 1.00 47.47 182 TYR A CA 1
ATOM 1402 C C . TYR A 1 182 ? 17.889 -39.838 -19.661 1.00 47.47 182 TYR A C 1
ATOM 1404 O O . TYR A 1 182 ? 16.770 -40.122 -20.089 1.00 47.47 182 TYR A O 1
ATOM 1412 N N . TYR A 1 183 ? 19.023 -40.178 -20.257 1.00 50.38 183 TYR A N 1
ATOM 1413 C CA . TYR A 1 183 ? 19.129 -41.038 -21.412 1.00 50.38 183 TYR A CA 1
ATOM 1414 C C . TYR A 1 183 ? 18.314 -42.314 -21.170 1.00 50.38 183 TYR A C 1
ATOM 1416 O O . TYR A 1 183 ? 18.810 -43.285 -20.606 1.00 50.38 183 TYR A O 1
ATOM 1424 N N . ASP A 1 184 ? 17.084 -42.340 -21.677 1.00 47.53 184 ASP A N 1
ATOM 1425 C CA . ASP A 1 184 ? 16.475 -43.538 -22.243 1.00 47.53 184 ASP A CA 1
ATOM 1426 C C . ASP A 1 184 ? 17.229 -43.806 -23.561 1.00 47.53 184 ASP A C 1
ATOM 1428 O O . ASP A 1 184 ? 16.677 -43.778 -24.660 1.00 47.53 184 ASP A O 1
ATOM 1432 N N . GLU A 1 185 ? 18.552 -43.994 -23.479 1.00 49.50 185 GLU A N 1
ATOM 1433 C CA . GLU A 1 185 ? 19.224 -44.769 -24.506 1.00 49.50 185 GLU A CA 1
ATOM 1434 C C . GLU A 1 185 ? 18.650 -46.174 -24.341 1.00 49.50 185 GLU A C 1
ATOM 1436 O O . GLU A 1 185 ? 18.859 -46.793 -23.291 1.00 49.50 185 GLU A O 1
ATOM 1441 N N . PRO A 1 186 ? 17.884 -46.698 -25.318 1.00 44.56 186 PRO A N 1
ATOM 1442 C CA . PRO A 1 186 ? 17.548 -48.103 -25.275 1.00 44.56 186 PRO A CA 1
ATOM 1443 C C . PRO A 1 186 ? 18.885 -48.828 -25.222 1.00 44.56 186 PRO A C 1
ATOM 1445 O O . PRO A 1 186 ? 19.738 -48.593 -26.077 1.00 44.56 186 PRO A O 1
ATOM 1448 N N . MET A 1 187 ? 19.071 -49.648 -24.189 1.00 53.81 187 MET A N 1
ATOM 1449 C CA . MET A 1 187 ? 20.187 -50.573 -24.059 1.00 53.81 187 MET A CA 1
ATOM 1450 C C . MET A 1 187 ? 20.279 -51.340 -25.384 1.00 53.81 187 MET A C 1
ATOM 1452 O O . MET A 1 187 ? 19.521 -52.282 -25.607 1.00 53.81 187 MET A O 1
ATOM 1456 N N . GLN A 1 188 ? 21.107 -50.862 -26.317 1.00 49.41 188 GLN A N 1
ATOM 1457 C CA . GLN A 1 188 ? 21.302 -51.540 -27.585 1.00 49.41 188 GLN A CA 1
ATOM 1458 C C . GLN A 1 188 ? 21.932 -52.870 -27.221 1.00 49.41 188 GLN A C 1
ATOM 1460 O O . GLN A 1 188 ? 22.931 -52.911 -26.500 1.00 49.41 188 GLN A O 1
ATOM 1465 N N . ASP A 1 189 ? 21.253 -53.930 -27.646 1.00 46.56 189 ASP A N 1
ATOM 1466 C CA . ASP A 1 189 ? 21.630 -55.320 -27.478 1.00 46.56 189 ASP A CA 1
ATOM 1467 C C . ASP A 1 189 ? 23.151 -55.487 -27.382 1.00 46.56 189 ASP A C 1
ATOM 1469 O O . ASP A 1 189 ? 23.881 -55.353 -28.364 1.00 46.56 189 ASP A O 1
ATOM 1473 N N . LEU A 1 190 ? 23.630 -55.883 -26.200 1.00 48.34 190 LEU A N 1
ATOM 1474 C CA . LEU A 1 190 ? 24.980 -56.415 -25.987 1.00 48.34 190 LEU A CA 1
ATOM 1475 C C . LEU A 1 190 ? 25.154 -57.800 -26.653 1.00 48.34 190 LEU A C 1
ATOM 1477 O O . LEU A 1 190 ? 25.880 -58.656 -26.153 1.00 48.34 190 LEU A O 1
ATOM 1481 N N . ALA A 1 191 ? 24.481 -58.038 -27.780 1.00 47.91 191 ALA A N 1
ATOM 1482 C CA . ALA A 1 191 ? 24.569 -59.255 -28.572 1.00 47.91 191 ALA A CA 1
ATOM 1483 C C . ALA A 1 191 ? 25.630 -59.171 -29.687 1.00 47.91 191 ALA A C 1
ATOM 1485 O O . ALA A 1 191 ? 25.919 -60.186 -30.313 1.00 47.91 191 ALA A O 1
ATOM 1486 N N . GLU A 1 192 ? 26.256 -58.009 -29.915 1.00 51.91 192 GLU A N 1
ATOM 1487 C CA . GLU A 1 192 ? 27.259 -57.823 -30.980 1.00 51.91 192 GLU A CA 1
ATOM 1488 C C . GLU A 1 192 ? 28.698 -57.592 -30.483 1.00 51.91 192 GLU A C 1
ATOM 1490 O O . GLU A 1 192 ? 29.550 -57.108 -31.226 1.00 51.91 192 GLU A O 1
ATOM 1495 N N . 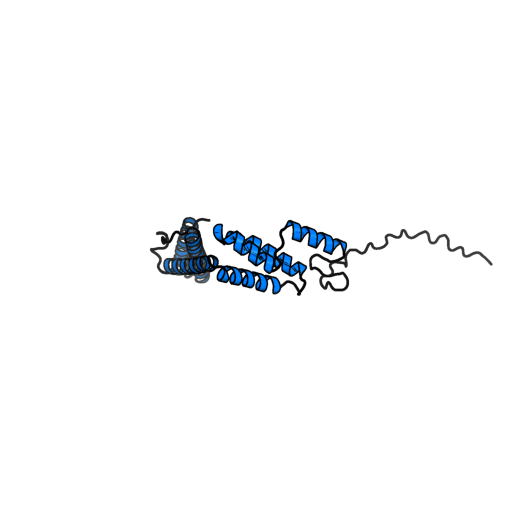LEU A 1 193 ? 29.041 -58.008 -29.260 1.00 50.88 193 LEU A N 1
ATOM 1496 C CA . LEU A 1 193 ? 30.449 -58.264 -28.934 1.00 50.88 193 LEU A CA 1
ATOM 1497 C C . LEU A 1 193 ? 30.782 -59.705 -29.304 1.00 50.88 193 LEU A C 1
ATOM 1499 O O . LEU A 1 193 ? 30.829 -60.603 -28.464 1.00 50.88 193 LEU A O 1
ATOM 1503 N N . GLY A 1 194 ? 30.993 -59.892 -30.607 1.00 51.03 194 GLY A N 1
ATOM 1504 C CA . GLY A 1 194 ? 31.599 -61.080 -31.181 1.00 51.03 194 GLY A CA 1
ATOM 1505 C C . GLY A 1 194 ? 32.958 -61.349 -30.541 1.00 51.03 194 GLY A C 1
ATOM 1506 O O . GLY A 1 194 ? 33.988 -60.876 -31.014 1.00 51.03 194 GLY A O 1
ATOM 1507 N N . TYR A 1 195 ? 32.956 -62.154 -29.482 1.00 45.38 195 TYR A N 1
ATOM 1508 C CA . TYR A 1 195 ? 34.087 -63.007 -29.162 1.00 45.38 195 TYR A CA 1
ATOM 1509 C C . TYR A 1 195 ? 34.141 -64.080 -30.248 1.00 45.38 195 TYR A C 1
ATOM 1511 O O . TYR A 1 195 ? 33.500 -65.123 -30.152 1.00 45.38 195 TYR A O 1
ATOM 1519 N N . GLY A 1 196 ? 34.838 -63.747 -31.334 1.00 42.44 196 GLY A N 1
ATOM 1520 C CA . GLY A 1 196 ? 35.299 -64.728 -32.299 1.00 42.44 196 GLY A CA 1
ATOM 1521 C C . GLY A 1 196 ? 36.310 -65.650 -31.629 1.00 42.44 196 GLY A C 1
ATOM 1522 O O . GLY A 1 196 ? 37.225 -65.184 -30.950 1.00 42.44 196 GLY A O 1
ATOM 1523 N N . ASP A 1 197 ? 36.096 -66.947 -31.812 1.00 44.81 197 ASP A N 1
ATOM 1524 C CA . ASP A 1 197 ? 37.100 -67.982 -31.621 1.00 44.81 197 ASP A CA 1
ATOM 1525 C C . ASP A 1 197 ? 38.342 -67.663 -32.469 1.00 44.81 197 ASP A C 1
ATOM 1527 O O . ASP A 1 197 ? 38.214 -67.504 -33.683 1.00 44.81 197 ASP A O 1
ATOM 1531 N N . GLU A 1 198 ? 39.511 -67.575 -31.824 1.00 43.78 198 GLU A N 1
ATOM 1532 C CA . GLU A 1 198 ? 40.821 -68.098 -32.268 1.00 43.78 198 GLU A CA 1
ATOM 1533 C C . GLU A 1 198 ? 41.881 -67.947 -31.160 1.00 43.78 198 GLU A C 1
ATOM 1535 O O . GLU A 1 198 ? 42.109 -66.816 -30.671 1.00 43.78 198 GLU A O 1
#

Sequence (198 aa):
MCSRTHALNARVQWALYTVALVAGDQLAAECRRVEANWHAQNSGDASARANDNSLPCLLSDVPALAEVWQHAYAEKMEQICRLRTPDGIRQWIAEIADAANKGCGLVYELFASNFSAAVDRNIGTIEPEYREQAMQIAREHGYMTPEESDAMWAEMRSDGYCSHGLDAQTCPCGCFEHDDGYYDEPMQDLAELGYGDE

Secondary structure (DSSP, 8-state):
--HHHHHHHHHHHHHHHHHHHHHT-HHHHHHHHHHHHHHHHHHHHHHHHTT--PPPHHHHT-HHHHHHHHHHHHHHHHHHHHTTSHHHHHHHHHHHHHHHHTTSTT-HHHHHHHHHHHHHHHGGGS-HHHHHHHHHHHHHTT---HHHHHHHHHHHHHTT--TTS--TTT-TT-TTTT-----------TT-------

Foldseek 3Di:
DALVVLLVQLLVLCVQLVVCVVVVNPVSNVVSNVSSLVSLLVSLLRCLLVVHPDDDPSCPVPVVSSVSSNVSNVVNNVLQVLLVDLVSLLVVLVVLLVVLVVPLPPQVLSSQVSSQVSCVVCLVSHDPVSSVSSVVSNVVSNHDDPVRSVVVVVVLVVVQADPSSHHPVGDPPCRPVPPPPPDPPPPPDPPPPDPDDD

Organism: Paraburkholderia phytofirmans (strain DSM 17436 / LMG 22146 / PsJN) (NCBI:txid398527)

pLDDT: mean 90.73, std 14.75, range [42.44, 98.56]

Radius of gyration: 28.71 Å; chains: 1; bounding box: 62×86×64 Å